Protein AF-A0A9P4Q3D6-F1 (afdb_monomer)

Organism: NCBI:txid1314669

Secondary structure (DSSP, 8-state):
----S--EEE--PPPHHHHHHHHHTPPP-TT---SPPPSS---PPPEEEETTTTEEEETTEEPPTT---EEEEE----SS--HHHHHHHHHHHS-SPPPEEEEES-TTTTTTSSPPHHHHTTPPPPHHHHHHHHHH-TT--GGGGPPPPPPTTS-TTS-TTTEEEETTTTEEEE--GGGTTT-GGG-EEEEEPPTT--TT----SEEEETTS-EEE-S-GG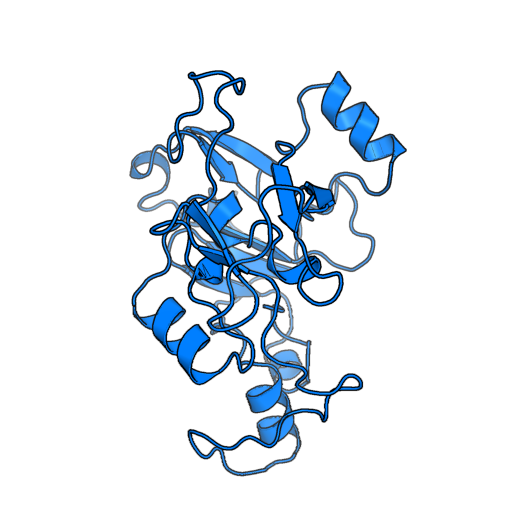GGGSTTSS---

Sequence (232 aa):
MPWPFTYGPTDKAYPEQKQNKRFRGEPWVPGDESGPRRNAPRETPFIEWDSQQRGWYQGERRLLRSFKPNCYFTRPVDGKRRGAKGRLLDAVTGEGPDVFITISSDKRTKMRDRPQRWQWTGRELDADDVEDKMQFDPDFRLQDLENVRNASWCRRDRAPGATWYNFRTRQYEAADQARWVGRPDRYWMDAQWRQKAKRSDQSPLNVQLGDGVWWSRVPISSGLWPGGRPKF

Foldseek 3Di:
DPDPPQKDWDDDFAQLQVLVCLLVVHDDDFPDPPRPDDPDDPPADFFDADPVVRATDGVVRTDDPPQDWDKDWDFDPLQADDDDVSVVVCVVVVVAGDIAIQTGRDPVCSVLSGDDLCLQFLHQQDPVSVVSCVRRPPNDDPRSNDHGDDDPPPDPCCHRQQWHQFSQSRDTDGNPVVVQVVPQVVGFSDFAADVNRYSPPNDGQWTQTPVRIIMGSQPPVLSSHRPSGDDD

Mean predicted aligned error: 11.29 Å

Radius of gyration: 19.19 Å; Cα contacts (8 Å, |Δi|>4): 297; chains: 1; bounding box: 54×33×52 Å

Structure (mmCIF, N/CA/C/O backbone):
data_AF-A0A9P4Q3D6-F1
#
_entry.id   AF-A0A9P4Q3D6-F1
#
loop_
_atom_site.group_PDB
_atom_site.id
_atom_site.type_symbol
_atom_site.label_atom_id
_atom_site.label_alt_id
_atom_site.label_comp_id
_atom_site.label_asym_id
_atom_site.label_entity_id
_atom_site.label_seq_id
_atom_site.pdbx_PDB_ins_code
_atom_site.Cartn_x
_atom_site.Cartn_y
_atom_site.Cartn_z
_atom_site.occupancy
_atom_site.B_iso_or_equiv
_atom_site.auth_seq_id
_atom_site.auth_comp_id
_atom_site.auth_asym_id
_atom_site.auth_atom_id
_atom_site.pdbx_PDB_model_num
ATOM 1 N N . MET A 1 1 ? 27.689 -0.860 -4.878 1.00 40.38 1 MET A N 1
ATOM 2 C CA . MET A 1 1 ? 27.731 -1.849 -5.974 1.00 40.38 1 MET A CA 1
ATOM 3 C C . MET A 1 1 ? 26.940 -1.280 -7.137 1.00 40.38 1 MET A C 1
ATOM 5 O O . MET A 1 1 ? 25.787 -0.934 -6.904 1.00 40.38 1 MET A O 1
ATOM 9 N N . PRO A 1 2 ? 27.543 -1.127 -8.324 1.00 40.97 2 PRO A N 1
ATOM 10 C CA . PRO A 1 2 ? 26.809 -0.778 -9.535 1.00 40.97 2 PRO A CA 1
ATOM 11 C C . PRO A 1 2 ? 25.883 -1.946 -9.923 1.00 40.97 2 PRO A C 1
ATOM 13 O O . PRO A 1 2 ? 26.215 -3.109 -9.689 1.00 40.97 2 PRO A O 1
ATOM 16 N N . TRP A 1 3 ? 24.693 -1.633 -10.433 1.00 49.34 3 TRP A N 1
ATOM 17 C CA . TRP A 1 3 ? 23.664 -2.611 -10.798 1.00 49.34 3 TRP A CA 1
ATOM 18 C C . TRP A 1 3 ? 24.165 -3.568 -11.893 1.00 49.34 3 TRP A C 1
ATOM 20 O O . TRP A 1 3 ? 24.707 -3.099 -12.893 1.00 49.34 3 TRP A O 1
ATOM 30 N N . PRO A 1 4 ? 23.969 -4.894 -11.779 1.00 41.88 4 PRO A N 1
ATOM 31 C CA . PRO A 1 4 ? 24.359 -5.811 -12.838 1.00 41.88 4 PRO A CA 1
ATOM 32 C C . PRO A 1 4 ? 23.245 -5.848 -13.889 1.00 41.88 4 PRO A C 1
ATOM 34 O O . PRO A 1 4 ? 22.283 -6.575 -13.694 1.00 41.88 4 PRO A O 1
ATOM 37 N N . PHE A 1 5 ? 23.326 -5.046 -14.955 1.00 46.88 5 PHE A N 1
ATOM 38 C CA . PHE A 1 5 ? 22.724 -5.266 -16.293 1.00 46.88 5 PHE A CA 1
ATOM 39 C C . PHE A 1 5 ? 21.296 -5.868 -16.445 1.00 46.88 5 PHE A C 1
ATOM 41 O O . PHE A 1 5 ? 20.955 -6.335 -17.525 1.00 46.88 5 PHE A O 1
ATOM 48 N N . THR A 1 6 ? 20.428 -5.877 -15.429 1.00 64.75 6 THR A N 1
ATOM 49 C CA . THR A 1 6 ? 19.164 -6.648 -15.470 1.00 64.75 6 THR A CA 1
ATOM 50 C C . THR A 1 6 ? 17.904 -5.832 -15.260 1.00 64.75 6 THR A C 1
ATOM 52 O O . THR A 1 6 ? 16.832 -6.369 -15.507 1.00 64.75 6 THR A O 1
ATOM 55 N N . TYR A 1 7 ? 17.996 -4.568 -14.848 1.00 72.00 7 TYR A N 1
ATOM 56 C CA . TYR A 1 7 ? 16.827 -3.700 -14.720 1.00 72.00 7 TYR A CA 1
ATOM 57 C C . TYR A 1 7 ? 16.873 -2.603 -15.777 1.00 72.00 7 TYR A C 1
ATOM 59 O O . TYR A 1 7 ? 17.876 -1.901 -15.890 1.00 72.00 7 TYR A O 1
ATOM 67 N N . GLY A 1 8 ? 15.782 -2.454 -16.524 1.00 75.06 8 GLY A N 1
ATOM 68 C CA . GLY A 1 8 ? 15.547 -1.314 -17.404 1.00 75.06 8 GLY A CA 1
ATOM 69 C C . GLY A 1 8 ? 14.466 -0.399 -16.824 1.00 75.06 8 GLY A C 1
ATOM 70 O O . GLY A 1 8 ? 13.555 -0.908 -16.156 1.00 75.06 8 GLY A O 1
ATOM 71 N N . PRO A 1 9 ? 14.540 0.922 -17.065 1.00 76.06 9 PRO A N 1
ATOM 72 C CA . PRO A 1 9 ? 13.438 1.817 -16.743 1.00 76.06 9 PRO A CA 1
ATOM 73 C C . PRO A 1 9 ? 12.185 1.372 -17.503 1.00 76.06 9 PRO A C 1
ATOM 75 O O . PRO A 1 9 ? 12.251 0.896 -18.640 1.00 76.06 9 PRO A O 1
ATOM 78 N N . THR A 1 10 ? 11.032 1.483 -16.859 1.00 72.44 10 THR A N 1
ATOM 79 C CA . THR A 1 10 ? 9.751 1.109 -17.445 1.00 72.44 10 THR A CA 1
ATOM 80 C C . THR A 1 10 ? 8.666 2.053 -16.960 1.00 72.44 10 THR A C 1
ATOM 82 O O . THR A 1 10 ? 8.727 2.557 -15.839 1.00 72.44 10 THR A O 1
ATOM 85 N N . ASP A 1 11 ? 7.657 2.277 -17.794 1.00 65.69 11 ASP A N 1
ATOM 86 C CA . ASP A 1 11 ? 6.494 3.042 -17.364 1.00 65.69 11 ASP A CA 1
ATOM 87 C C . ASP A 1 11 ? 5.755 2.299 -16.253 1.00 65.69 11 ASP A C 1
ATOM 89 O O . ASP A 1 11 ? 5.737 1.056 -16.215 1.00 65.69 11 ASP A O 1
ATOM 93 N N . LYS A 1 12 ? 5.061 3.071 -15.407 1.00 63.12 12 LYS A N 1
ATOM 94 C CA . LYS A 1 12 ? 4.034 2.537 -14.507 1.00 63.12 12 LYS A CA 1
ATOM 95 C C . LYS A 1 12 ? 3.160 1.550 -15.294 1.00 63.12 12 LYS A C 1
ATOM 97 O O . LYS A 1 12 ? 2.872 1.735 -16.482 1.00 63.12 12 LYS A O 1
ATOM 102 N N . ALA A 1 13 ? 2.788 0.445 -14.654 1.00 59.12 13 ALA A N 1
ATOM 103 C CA . ALA A 1 13 ? 1.880 -0.497 -15.286 1.00 59.12 13 ALA A CA 1
ATOM 104 C C . ALA A 1 13 ? 0.595 0.239 -15.679 1.00 59.12 13 ALA A C 1
ATOM 106 O O . ALA A 1 13 ? 0.137 1.110 -14.953 1.00 59.12 13 ALA A O 1
ATOM 107 N N . TYR A 1 14 ? -0.007 -0.100 -16.815 1.00 58.91 14 TYR A N 1
ATOM 108 C CA . TYR A 1 14 ? -1.354 0.395 -17.074 1.00 58.91 14 TYR A CA 1
ATOM 109 C C . TYR A 1 14 ? -2.344 -0.299 -16.130 1.00 58.91 14 TYR A C 1
ATOM 111 O O . TYR A 1 14 ? -2.096 -1.454 -15.766 1.00 58.91 14 TYR A O 1
ATOM 119 N N . PRO A 1 15 ? -3.472 0.331 -15.764 1.00 59.72 15 PRO A N 1
ATOM 120 C CA . PRO A 1 15 ? -4.567 -0.369 -15.101 1.00 59.72 15 PRO A CA 1
ATOM 121 C C . PRO A 1 15 ? -4.927 -1.653 -15.862 1.00 59.72 15 PRO A C 1
ATOM 123 O O . PRO A 1 15 ? -4.858 -1.684 -17.095 1.00 59.72 15 PRO A O 1
ATOM 126 N N . GLU A 1 16 ? -5.298 -2.723 -15.152 1.00 61.66 16 GLU A N 1
ATOM 127 C CA . GLU A 1 16 ? -5.546 -4.052 -15.745 1.00 61.66 16 GLU A CA 1
ATOM 128 C C . GLU A 1 16 ? -6.519 -3.988 -16.933 1.00 61.66 16 GLU A C 1
ATOM 130 O O . GLU A 1 16 ? -6.323 -4.642 -17.953 1.00 61.66 16 GLU A O 1
ATOM 135 N N . GLN A 1 17 ? -7.527 -3.125 -16.845 1.00 62.12 17 GLN A N 1
ATOM 136 C CA . GLN A 1 17 ? -8.478 -2.859 -17.917 1.00 62.12 17 GLN A CA 1
ATOM 137 C C . GLN A 1 17 ? -7.815 -2.318 -19.193 1.00 62.12 17 GLN A C 1
ATOM 139 O O . GLN A 1 17 ? -8.078 -2.815 -20.287 1.00 62.12 17 GLN A O 1
ATOM 144 N N . LYS A 1 18 ? -6.899 -1.354 -19.065 1.00 63.22 18 LYS A N 1
ATOM 145 C CA . LYS A 1 18 ? -6.134 -0.804 -20.193 1.00 63.22 18 LYS A CA 1
ATOM 146 C C . LYS A 1 18 ? -5.145 -1.832 -20.758 1.00 63.22 18 LYS A C 1
ATOM 148 O O . LYS A 1 18 ? -4.950 -1.867 -21.971 1.00 63.22 18 LYS A O 1
ATOM 153 N N . GLN A 1 19 ? -4.584 -2.713 -19.922 1.00 64.75 19 GLN A N 1
ATOM 154 C CA . GLN A 1 19 ? -3.780 -3.856 -20.388 1.00 64.75 19 GLN A CA 1
ATOM 155 C C . GLN A 1 19 ? -4.631 -4.854 -21.188 1.00 64.75 19 GLN A C 1
ATOM 157 O O . GLN A 1 19 ? -4.243 -5.241 -22.285 1.00 64.75 19 GLN A O 1
ATOM 162 N N . ASN A 1 20 ? -5.812 -5.219 -20.678 1.00 64.75 20 ASN A N 1
ATOM 163 C CA . ASN A 1 20 ? -6.745 -6.141 -21.329 1.00 64.75 20 ASN A CA 1
ATOM 164 C C . ASN A 1 20 ? -7.212 -5.631 -22.699 1.00 64.75 20 ASN A C 1
ATOM 166 O O . ASN A 1 20 ? -7.205 -6.398 -23.656 1.00 64.75 20 ASN A O 1
ATOM 170 N N . LYS A 1 21 ? -7.578 -4.350 -22.819 1.00 66.94 21 LYS A N 1
ATOM 171 C CA . LYS A 1 21 ? -7.995 -3.756 -24.103 1.00 66.94 21 LYS A CA 1
ATOM 172 C C . LYS A 1 21 ? -6.868 -3.707 -25.116 1.00 66.94 21 LYS A C 1
ATOM 174 O O . LYS A 1 21 ? -7.037 -4.141 -26.251 1.00 66.94 21 LYS A O 1
ATOM 179 N N . ARG A 1 22 ? -5.689 -3.254 -24.676 1.00 67.06 22 ARG A N 1
ATOM 180 C CA . ARG A 1 22 ? -4.490 -3.237 -25.517 1.00 67.06 22 ARG A CA 1
ATOM 181 C C . ARG A 1 22 ? -4.139 -4.642 -26.005 1.00 67.06 22 ARG A C 1
ATOM 183 O O . ARG A 1 22 ? -3.770 -4.796 -27.162 1.00 67.06 22 ARG A O 1
ATOM 190 N N . PHE A 1 23 ? -4.292 -5.652 -25.148 1.00 64.50 23 PHE A N 1
ATOM 191 C CA . PHE A 1 23 ? -4.103 -7.053 -25.518 1.00 64.50 23 PHE A CA 1
ATOM 192 C C . PHE A 1 23 ? -5.136 -7.540 -26.550 1.00 64.50 23 PHE A C 1
ATOM 194 O O . PHE A 1 23 ? -4.783 -8.289 -27.455 1.00 64.50 23 PHE A O 1
ATOM 201 N N . ARG A 1 24 ? -6.393 -7.089 -26.456 1.00 67.19 24 ARG A N 1
ATOM 202 C CA . ARG A 1 24 ? -7.470 -7.410 -27.413 1.00 67.19 24 ARG A CA 1
ATOM 203 C C . ARG A 1 24 ? -7.429 -6.593 -28.710 1.00 67.19 24 ARG A C 1
ATOM 205 O O . ARG A 1 24 ? -8.231 -6.852 -29.598 1.00 67.19 24 ARG A O 1
ATOM 212 N N . GLY A 1 25 ? -6.522 -5.621 -28.830 1.00 70.56 25 GLY A N 1
ATOM 213 C CA . GLY A 1 25 ? -6.470 -4.706 -29.976 1.00 70.56 25 GLY A CA 1
ATOM 214 C C . GLY A 1 25 ? -7.628 -3.702 -30.019 1.00 70.56 25 GLY A C 1
ATOM 215 O O . GLY A 1 25 ? -7.888 -3.113 -31.064 1.00 70.56 25 GLY A O 1
ATOM 216 N N . GLU A 1 26 ? -8.327 -3.505 -28.900 1.00 71.56 26 GLU A N 1
ATOM 217 C CA . GLU A 1 26 ? -9.446 -2.567 -28.801 1.00 71.56 26 GLU A CA 1
ATOM 218 C C . GLU A 1 26 ? -8.919 -1.129 -28.610 1.00 71.56 26 GLU A C 1
ATOM 220 O O . GLU A 1 26 ? -7.965 -0.919 -27.845 1.00 71.56 26 GLU A O 1
ATOM 225 N N . PRO A 1 27 ? -9.514 -0.120 -29.280 1.00 66.19 27 PRO A N 1
ATOM 226 C CA . PRO A 1 27 ? -9.138 1.274 -29.083 1.00 66.19 27 PRO A CA 1
ATOM 227 C C . PRO A 1 27 ? -9.410 1.711 -27.639 1.00 66.19 27 PRO A C 1
ATOM 229 O O . PRO A 1 27 ? -10.400 1.324 -27.019 1.00 66.19 27 PRO A O 1
ATOM 232 N N . TRP A 1 28 ? -8.518 2.535 -27.089 1.00 60.97 28 TRP A N 1
ATOM 233 C CA . TRP A 1 28 ? -8.718 3.105 -25.761 1.00 60.97 28 TRP A 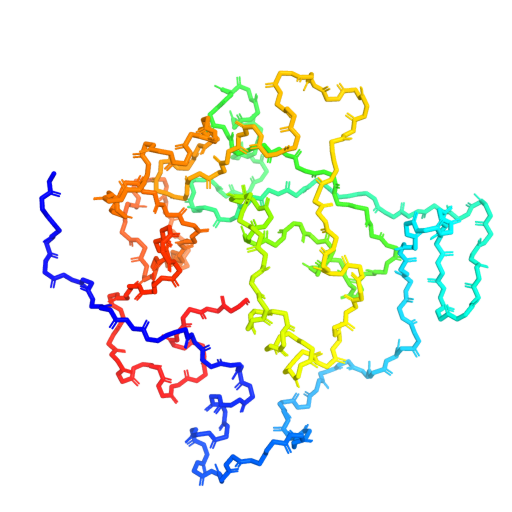CA 1
ATOM 234 C C . TRP A 1 28 ? -9.650 4.312 -25.845 1.00 60.97 28 TRP A C 1
ATOM 236 O O . TRP A 1 28 ? -9.342 5.285 -26.531 1.00 60.97 28 TRP A O 1
ATOM 246 N N . VAL A 1 29 ? -10.758 4.252 -25.109 1.00 62.41 29 VAL A N 1
ATOM 247 C CA . VAL A 1 29 ? -11.692 5.366 -24.934 1.00 62.41 29 VAL A CA 1
ATOM 248 C C . VAL A 1 29 ? -11.696 5.752 -23.446 1.00 62.41 29 VAL A C 1
ATOM 250 O O . VAL A 1 29 ? -11.951 4.884 -22.601 1.00 62.41 29 VAL A O 1
ATOM 253 N N . PRO A 1 30 ? -11.376 7.011 -23.085 1.00 52.69 30 PRO A N 1
ATOM 254 C CA . PRO A 1 30 ? -11.528 7.490 -21.713 1.00 52.69 30 PRO A CA 1
ATOM 255 C C . PRO A 1 30 ? -12.978 7.301 -21.233 1.00 52.69 30 PRO A C 1
ATOM 257 O O . PRO A 1 30 ? -13.910 7.641 -21.955 1.00 52.69 30 PRO A O 1
ATOM 260 N N . GLY A 1 31 ? -13.174 6.757 -20.028 1.00 50.72 31 GLY A N 1
ATOM 261 C CA . GLY A 1 31 ? -14.509 6.515 -19.452 1.00 50.72 31 GLY A CA 1
ATOM 262 C C . GLY A 1 31 ? -15.189 5.208 -19.878 1.00 50.72 31 GLY A C 1
ATOM 263 O O . GLY A 1 31 ? -16.314 4.939 -19.473 1.00 50.72 31 GLY A O 1
ATOM 264 N N . ASP A 1 32 ? -14.527 4.371 -20.675 1.00 55.66 32 ASP A N 1
ATOM 265 C CA . ASP A 1 32 ? -15.101 3.105 -21.122 1.00 55.66 32 ASP A CA 1
ATOM 266 C C . ASP A 1 32 ? -15.039 2.032 -20.019 1.00 55.66 32 ASP A C 1
ATOM 268 O O . ASP A 1 32 ? -13.965 1.538 -19.667 1.00 55.66 32 ASP A O 1
ATOM 272 N N . GLU A 1 33 ? -16.214 1.649 -19.514 1.00 51.81 33 GLU A N 1
ATOM 273 C CA . GLU A 1 33 ? -16.461 0.695 -18.423 1.00 51.81 33 GLU A CA 1
ATOM 274 C C . GLU A 1 33 ? -16.155 -0.777 -18.766 1.00 51.81 33 GLU A C 1
ATOM 276 O O . GLU A 1 33 ? -16.335 -1.659 -17.923 1.00 51.81 33 GLU A O 1
ATOM 281 N N . SER A 1 34 ? -15.691 -1.087 -19.984 1.00 48.25 34 SER A N 1
ATOM 282 C CA . SER A 1 34 ? -15.357 -2.459 -20.405 1.00 48.25 34 SER A CA 1
ATOM 283 C C . SER A 1 34 ? -14.072 -2.988 -19.741 1.00 48.25 34 SER A C 1
ATOM 285 O O . SER A 1 34 ? -12.998 -3.100 -20.332 1.00 48.25 34 SER A O 1
ATOM 287 N N . GLY A 1 35 ? -14.165 -3.273 -18.445 1.00 46.78 35 GLY A N 1
ATOM 288 C CA . GLY A 1 35 ? -13.203 -4.039 -17.660 1.00 46.78 35 GLY A CA 1
ATOM 289 C C . GLY A 1 35 ? -13.638 -5.499 -17.546 1.00 46.78 35 GLY A C 1
ATOM 290 O O . GLY A 1 35 ? -14.759 -5.844 -17.932 1.00 46.78 35 GLY A O 1
ATOM 291 N N . PRO A 1 36 ? -12.772 -6.400 -17.044 1.00 43.88 36 PRO A N 1
ATOM 292 C CA . PRO A 1 36 ? -13.200 -7.754 -16.715 1.00 43.88 36 PRO A CA 1
ATOM 293 C C . PRO A 1 36 ? -14.444 -7.679 -15.820 1.00 43.88 36 PRO A C 1
ATOM 295 O O . PRO A 1 36 ? -14.407 -7.077 -14.746 1.00 43.88 36 PRO A O 1
ATOM 298 N N . ARG A 1 37 ? -15.563 -8.255 -16.295 1.00 42.59 37 ARG A N 1
ATOM 299 C CA . ARG A 1 37 ? -16.804 -8.358 -15.519 1.00 42.59 37 ARG A CA 1
ATOM 300 C C . ARG A 1 37 ? -16.451 -8.958 -14.162 1.00 42.59 37 ARG A C 1
ATOM 302 O O . ARG A 1 37 ? -15.883 -10.046 -14.088 1.00 42.59 37 ARG A O 1
ATOM 309 N N . ARG A 1 38 ? -16.747 -8.218 -13.094 1.00 49.75 38 ARG A N 1
ATOM 310 C CA . ARG A 1 38 ? -16.538 -8.672 -11.719 1.00 49.75 38 ARG A CA 1
ATOM 311 C C . ARG A 1 38 ? -17.302 -9.982 -11.510 1.00 49.75 38 ARG A C 1
ATOM 313 O O . ARG A 1 38 ? -18.434 -10.111 -11.963 1.00 49.75 38 ARG A O 1
ATOM 320 N N . ASN A 1 39 ? -16.734 -10.901 -10.731 1.00 39.56 39 ASN A N 1
ATOM 321 C CA . ASN A 1 39 ? -17.501 -12.027 -10.181 1.00 39.56 39 ASN A CA 1
ATOM 322 C C . ASN A 1 39 ? -18.454 -11.591 -9.048 1.00 39.56 39 ASN A C 1
ATOM 324 O O . ASN A 1 39 ? -19.293 -12.381 -8.632 1.00 39.56 39 ASN A O 1
ATOM 328 N N . ALA A 1 40 ? -18.326 -10.361 -8.535 1.00 41.09 40 ALA A N 1
ATOM 329 C CA . ALA A 1 40 ? -19.196 -9.805 -7.501 1.00 41.09 40 ALA A CA 1
ATOM 330 C C . ALA A 1 40 ? -19.864 -8.506 -8.000 1.00 41.09 40 ALA A C 1
ATOM 332 O O . ALA A 1 40 ? -19.154 -7.647 -8.533 1.00 41.09 40 ALA A O 1
ATOM 333 N N . PRO A 1 41 ? -21.191 -8.346 -7.849 1.00 45.19 41 PRO A N 1
ATOM 334 C CA . PRO A 1 41 ? -21.904 -7.144 -8.277 1.00 45.19 41 PRO A CA 1
ATOM 335 C C . PRO A 1 41 ? -21.414 -5.873 -7.559 1.00 45.19 41 PRO A C 1
ATOM 337 O O . PRO A 1 41 ? -20.865 -5.925 -6.457 1.00 45.19 41 PRO A O 1
ATOM 340 N N . ARG A 1 42 ? -21.631 -4.717 -8.206 1.00 55.44 42 ARG A N 1
ATOM 341 C CA . ARG A 1 42 ? -21.400 -3.355 -7.686 1.00 55.44 42 ARG A CA 1
ATOM 342 C C . ARG A 1 42 ? -22.429 -3.043 -6.592 1.00 55.44 42 ARG A C 1
ATOM 344 O O . ARG A 1 42 ? -23.339 -2.250 -6.779 1.00 55.44 42 ARG A O 1
ATOM 351 N N . GLU A 1 43 ? -22.329 -3.718 -5.458 1.00 57.19 43 GLU A N 1
ATOM 352 C CA . GLU A 1 43 ? -23.191 -3.495 -4.294 1.00 57.19 43 GLU A CA 1
ATOM 353 C C . GLU A 1 43 ? -22.644 -2.334 -3.447 1.00 57.19 43 GLU A C 1
ATOM 355 O O . GLU A 1 43 ? -22.271 -2.486 -2.278 1.00 57.19 43 GLU A O 1
ATOM 360 N N . THR A 1 44 ? -22.554 -1.166 -4.077 1.00 65.06 44 THR A N 1
ATOM 361 C CA . THR A 1 44 ? -22.426 0.110 -3.379 1.00 65.06 44 THR A CA 1
ATOM 362 C C . THR A 1 44 ? -23.756 0.448 -2.691 1.00 65.06 44 THR A C 1
ATOM 364 O O . THR A 1 44 ? -24.813 0.112 -3.228 1.00 65.06 44 THR A O 1
ATOM 367 N N . PRO A 1 45 ? -23.736 1.144 -1.547 1.00 78.69 45 PRO A N 1
ATOM 368 C CA . PRO A 1 45 ? -22.547 1.694 -0.901 1.00 78.69 45 PRO A CA 1
ATOM 369 C C . PRO A 1 45 ? -21.839 0.699 0.039 1.00 78.69 45 PRO A C 1
ATOM 371 O O . PRO A 1 45 ? -22.474 -0.131 0.700 1.00 78.69 45 PRO A O 1
ATOM 374 N N . PHE A 1 46 ? -20.507 0.802 0.105 1.00 84.00 46 PHE A N 1
ATOM 375 C CA . PHE A 1 46 ? -19.692 0.085 1.088 1.00 84.00 46 PHE A CA 1
ATOM 376 C C . PHE A 1 46 ? -19.868 0.689 2.484 1.00 84.00 46 PHE A C 1
ATOM 378 O O . PHE A 1 46 ? -20.378 1.800 2.636 1.00 84.00 46 PHE A O 1
ATOM 385 N N . ILE A 1 47 ? -19.444 -0.055 3.508 1.00 87.38 47 ILE A N 1
ATOM 386 C CA . ILE A 1 47 ? -19.336 0.497 4.857 1.00 87.38 47 ILE A CA 1
ATOM 387 C C . ILE A 1 47 ? -17.966 1.158 5.012 1.00 87.38 47 ILE A C 1
ATOM 389 O O . ILE A 1 47 ? -16.941 0.473 5.006 1.00 87.38 47 ILE A O 1
ATOM 393 N N . GLU A 1 48 ? -17.958 2.471 5.199 1.00 88.19 48 GLU A N 1
ATOM 394 C CA . GLU A 1 48 ? -16.763 3.316 5.176 1.00 88.19 48 GLU A CA 1
ATOM 395 C C . GLU A 1 48 ? -16.645 4.139 6.455 1.00 88.19 48 GLU A C 1
ATOM 397 O O . GLU A 1 48 ? -17.639 4.426 7.129 1.00 88.19 48 GLU A O 1
ATOM 402 N N . TRP A 1 49 ? -15.413 4.485 6.819 1.00 86.69 49 TRP A N 1
ATOM 403 C CA . TRP A 1 49 ? -15.163 5.407 7.920 1.00 86.69 49 TRP A CA 1
ATOM 404 C C . TRP A 1 49 ? -15.043 6.826 7.373 1.00 86.69 49 TRP A C 1
ATOM 406 O O . TRP A 1 49 ? -14.146 7.106 6.584 1.00 86.69 49 TRP A O 1
ATOM 416 N N . ASP A 1 50 ? -15.908 7.721 7.843 1.00 87.31 50 ASP A N 1
ATOM 417 C CA . ASP A 1 50 ? -15.799 9.156 7.596 1.00 87.31 50 ASP A CA 1
ATOM 418 C C . ASP A 1 50 ? -14.997 9.790 8.738 1.00 87.31 50 ASP A C 1
ATOM 420 O O . ASP A 1 50 ? -15.421 9.800 9.905 1.00 87.31 50 ASP A O 1
ATOM 424 N N . SER A 1 51 ? -13.820 10.324 8.413 1.00 83.06 51 SER A N 1
ATOM 425 C CA . SER A 1 51 ? -12.961 10.961 9.402 1.00 83.06 51 SER A CA 1
ATOM 426 C C . SER A 1 51 ? -13.376 12.376 9.800 1.00 83.06 51 SER A C 1
ATOM 428 O O . SER A 1 51 ? -13.053 12.784 10.923 1.00 83.06 51 SER A O 1
ATOM 430 N N . GLN A 1 52 ? -14.111 13.094 8.948 1.00 85.62 52 GLN A N 1
ATOM 431 C CA . GLN A 1 52 ? -14.653 14.420 9.249 1.00 85.62 52 GLN A CA 1
ATOM 432 C C . GLN A 1 52 ? -15.812 14.295 10.238 1.00 85.62 52 GLN A C 1
ATOM 434 O O . GLN A 1 52 ? -15.832 14.964 11.272 1.00 85.62 52 GLN A O 1
ATOM 439 N N . GLN A 1 53 ? -16.732 13.365 9.978 1.00 86.25 53 GLN A N 1
ATOM 440 C CA . GLN A 1 53 ? -17.898 13.125 10.835 1.00 86.25 53 GLN A CA 1
ATOM 441 C C . GLN A 1 53 ? -17.626 12.137 11.984 1.00 86.25 53 GLN A C 1
ATOM 443 O O . GLN A 1 53 ? -18.471 11.946 12.871 1.00 86.25 53 GLN A O 1
ATOM 448 N N . ARG A 1 54 ? -16.435 11.520 11.995 1.00 86.38 54 ARG A N 1
ATOM 449 C CA . ARG A 1 54 ? -15.966 10.536 12.987 1.00 86.38 54 ARG A CA 1
ATOM 450 C C . ARG A 1 54 ? -16.987 9.414 13.201 1.00 86.38 54 ARG A C 1
ATOM 452 O O . ARG A 1 54 ? -17.493 9.206 14.312 1.00 86.38 54 ARG A O 1
ATOM 459 N N . GLY A 1 55 ? -17.334 8.701 12.135 1.00 88.69 55 GLY A N 1
ATOM 460 C CA . GLY A 1 55 ? -18.326 7.628 12.191 1.00 88.69 55 GLY A CA 1
ATOM 461 C C . GLY A 1 55 ? -18.219 6.633 11.046 1.00 88.69 55 GLY A C 1
ATOM 462 O O . GLY A 1 55 ? -17.577 6.897 10.038 1.00 88.69 55 GLY A O 1
ATOM 463 N N . TRP A 1 56 ? -18.877 5.486 11.215 1.00 89.75 56 TRP A N 1
ATOM 464 C CA . TRP A 1 56 ? -19.078 4.526 10.132 1.00 89.75 56 TRP A CA 1
ATOM 465 C C . TRP A 1 56 ? -20.357 4.853 9.374 1.00 89.75 56 TRP A C 1
ATOM 467 O O . TRP A 1 56 ? -21.388 5.114 10.001 1.00 89.75 56 TRP A O 1
ATOM 477 N N . TYR A 1 57 ? -20.291 4.805 8.052 1.00 91.00 57 TYR A N 1
ATOM 478 C CA . TYR A 1 57 ? -21.384 5.134 7.148 1.00 91.00 57 TYR A CA 1
ATOM 479 C C . TYR A 1 57 ? -21.561 4.032 6.117 1.00 91.00 57 TYR A C 1
ATOM 481 O O . TYR A 1 57 ? -20.599 3.383 5.722 1.00 91.00 57 TYR A O 1
ATOM 489 N N . GLN A 1 58 ? -22.801 3.823 5.693 1.00 89.31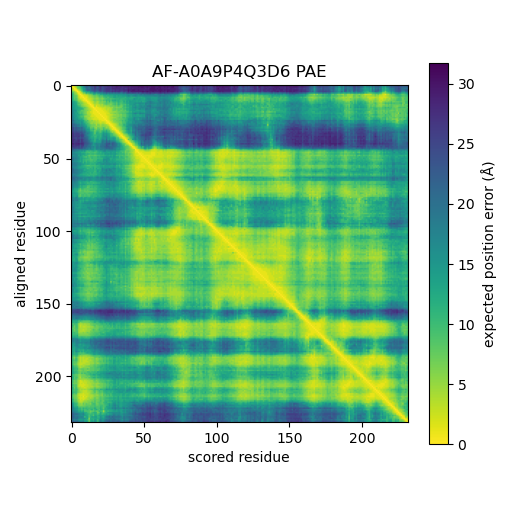 58 GLN A N 1
ATOM 490 C CA . GLN A 1 58 ? -23.142 3.035 4.520 1.00 89.31 58 GLN A CA 1
ATOM 491 C C . GLN A 1 58 ? -23.944 3.942 3.585 1.00 89.31 58 GLN A C 1
ATOM 493 O O . GLN A 1 58 ? -25.138 4.168 3.790 1.00 89.31 58 GLN A O 1
ATOM 498 N N . GLY A 1 59 ? -23.257 4.515 2.598 1.00 85.62 59 GLY A N 1
ATOM 499 C CA . GLY A 1 59 ? -23.787 5.615 1.791 1.00 85.62 59 GLY A CA 1
ATOM 500 C C . GLY A 1 59 ? -24.009 6.836 2.674 1.00 85.62 59 GLY A C 1
ATOM 501 O O . GLY A 1 59 ? -23.162 7.174 3.492 1.00 85.62 59 GLY A O 1
ATOM 502 N N . GLU A 1 60 ? -25.181 7.453 2.581 1.00 86.75 60 GLU A N 1
ATOM 503 C CA . GLU A 1 60 ? -25.535 8.614 3.410 1.00 86.75 60 GLU A CA 1
ATOM 504 C C . GLU A 1 60 ? -25.932 8.234 4.848 1.00 86.75 60 GLU A C 1
ATOM 506 O O . GLU A 1 60 ? -26.046 9.085 5.732 1.00 86.75 60 GLU A O 1
ATOM 511 N N . ARG A 1 61 ? -26.145 6.941 5.125 1.00 89.69 61 ARG A N 1
ATOM 512 C CA . ARG A 1 61 ? -26.638 6.483 6.425 1.00 89.69 61 ARG A CA 1
ATOM 513 C C . ARG A 1 61 ? -25.493 6.231 7.398 1.00 89.69 61 ARG A C 1
ATOM 515 O O . ARG A 1 61 ? -24.727 5.281 7.238 1.00 89.69 61 ARG A O 1
ATOM 522 N N . ARG A 1 62 ? -25.465 6.989 8.497 1.00 92.19 62 ARG A N 1
ATOM 523 C CA . ARG A 1 62 ? -24.598 6.693 9.645 1.00 92.19 62 ARG A CA 1
ATOM 524 C C . ARG A 1 62 ? -25.019 5.387 10.326 1.00 92.19 62 ARG A C 1
ATOM 526 O O . ARG A 1 62 ? -26.192 5.192 10.657 1.00 92.19 62 ARG A O 1
ATOM 533 N N . LEU A 1 63 ? -24.058 4.508 10.584 1.00 90.50 63 LEU A N 1
ATOM 534 C CA . LEU A 1 63 ? -24.265 3.298 11.373 1.00 90.50 63 LEU A CA 1
ATOM 535 C C . LEU A 1 63 ? -24.382 3.621 12.869 1.00 90.50 63 LEU A C 1
ATOM 537 O O . LEU A 1 63 ? -23.862 4.621 13.368 1.00 90.50 63 LEU A O 1
ATOM 541 N N . LEU A 1 64 ? -25.087 2.754 13.600 1.00 88.50 64 LEU A N 1
ATOM 542 C CA . LEU A 1 64 ? -25.315 2.910 15.038 1.00 88.50 64 LEU A CA 1
ATOM 543 C C . LEU A 1 64 ? -23.993 2.932 15.817 1.00 88.50 64 LEU A C 1
ATOM 545 O O . LEU A 1 64 ? -23.034 2.263 15.449 1.00 88.50 64 LEU A O 1
ATOM 549 N N . ARG A 1 65 ? -23.958 3.620 16.966 1.00 80.25 65 ARG A N 1
ATOM 550 C CA . ARG A 1 65 ? -22.766 3.652 17.842 1.00 80.25 65 ARG A CA 1
ATOM 551 C C . ARG A 1 65 ? -22.345 2.271 18.364 1.00 80.25 65 ARG A C 1
ATOM 553 O O . ARG A 1 65 ? -21.188 2.090 18.719 1.00 80.25 65 ARG A O 1
ATOM 560 N N . SER A 1 66 ? -23.272 1.315 18.424 1.00 85.69 66 SER A N 1
ATOM 561 C CA . SER A 1 66 ? -23.012 -0.076 18.814 1.00 85.69 66 SER A CA 1
ATOM 562 C C . SER A 1 66 ? -22.348 -0.907 17.713 1.00 85.69 66 SER A C 1
ATOM 564 O O . SER A 1 66 ? -21.943 -2.041 17.972 1.00 85.69 66 SER A O 1
ATOM 566 N N . PHE A 1 67 ? -22.239 -0.366 16.497 1.00 88.94 67 PHE A N 1
ATOM 567 C CA . PHE A 1 67 ? -21.574 -1.023 15.386 1.00 88.94 67 PHE A CA 1
ATOM 568 C C . PHE A 1 67 ? -20.096 -1.267 15.712 1.00 88.94 67 PHE A C 1
ATOM 570 O O . PHE A 1 67 ? -19.371 -0.358 16.120 1.00 88.94 67 PHE A O 1
ATOM 577 N N . LYS A 1 68 ? -19.649 -2.511 15.522 1.00 86.81 68 LYS A N 1
ATOM 578 C CA . LYS A 1 68 ? -18.270 -2.928 15.778 1.00 86.81 68 LYS A CA 1
ATOM 579 C C . LYS A 1 68 ? -17.603 -3.303 14.454 1.00 86.81 68 LYS A C 1
ATOM 581 O O . LYS A 1 68 ? -17.995 -4.313 13.867 1.00 86.81 68 LYS A O 1
ATOM 586 N N . PRO A 1 69 ? -16.608 -2.532 13.984 1.00 87.62 69 PRO A N 1
ATOM 587 C CA . PRO A 1 69 ? -15.844 -2.912 12.807 1.00 87.62 69 PRO A CA 1
ATOM 588 C C . PRO A 1 69 ? -14.939 -4.111 13.112 1.00 87.62 69 PRO A C 1
ATOM 590 O O . PRO A 1 69 ? -14.637 -4.411 14.271 1.00 87.62 69 PRO A O 1
ATOM 593 N N . ASN A 1 70 ? -14.455 -4.783 12.069 1.00 87.31 70 ASN A N 1
ATOM 594 C CA . ASN A 1 70 ? -13.448 -5.824 12.224 1.00 87.31 70 ASN A CA 1
ATOM 595 C C . ASN A 1 70 ? -12.051 -5.204 12.238 1.00 87.31 70 ASN A C 1
ATOM 597 O O . ASN A 1 70 ? -11.728 -4.352 11.413 1.00 87.31 70 ASN A O 1
ATOM 601 N N . CYS A 1 71 ? -11.193 -5.695 13.127 1.00 86.06 71 CYS A N 1
ATOM 602 C CA . CYS A 1 71 ? -9.789 -5.308 13.178 1.00 86.06 71 CYS A CA 1
ATOM 603 C C . CYS A 1 71 ? -8.915 -6.440 12.631 1.00 86.06 71 CYS A C 1
ATOM 605 O O . CYS A 1 71 ? -9.091 -7.610 12.976 1.00 86.06 71 CYS A O 1
ATOM 607 N N . TYR A 1 72 ? -7.945 -6.090 11.795 1.00 83.00 72 TYR A N 1
ATOM 608 C CA . TYR A 1 72 ? -7.000 -7.019 11.194 1.00 83.00 72 TYR A CA 1
ATOM 609 C C . TYR A 1 72 ? -5.573 -6.531 11.398 1.00 83.00 72 TYR A C 1
ATOM 611 O O . TYR A 1 72 ? -5.271 -5.366 11.172 1.00 83.00 72 TYR A O 1
ATOM 619 N N . PHE A 1 73 ? -4.677 -7.447 11.755 1.00 80.31 73 PHE A N 1
ATOM 620 C CA . PHE A 1 73 ? -3.246 -7.170 11.751 1.00 80.31 73 PHE A CA 1
ATOM 621 C C . PHE A 1 73 ? -2.690 -7.327 10.335 1.00 80.31 73 PHE A C 1
ATOM 623 O O . PHE A 1 73 ? -2.710 -8.423 9.758 1.00 80.31 73 PHE A O 1
ATOM 630 N N . THR A 1 74 ? -2.186 -6.229 9.785 1.00 79.50 74 THR A N 1
ATOM 631 C CA . THR A 1 74 ? -1.667 -6.129 8.422 1.00 79.50 74 THR A CA 1
ATOM 632 C C . THR A 1 74 ? -0.185 -5.780 8.446 1.00 79.50 74 THR A C 1
ATOM 634 O O . THR A 1 74 ? 0.295 -5.096 9.340 1.00 79.50 74 THR A O 1
ATOM 637 N N . ARG A 1 75 ? 0.559 -6.280 7.461 1.00 76.94 75 ARG A N 1
ATOM 638 C CA . ARG A 1 75 ? 1.990 -6.025 7.275 1.00 76.94 75 ARG A CA 1
ATOM 639 C C . ARG A 1 75 ? 2.312 -5.999 5.772 1.00 76.94 75 ARG A C 1
ATOM 641 O O . ARG A 1 75 ? 1.548 -6.614 5.014 1.00 76.94 75 ARG A O 1
ATOM 648 N N . PRO A 1 76 ? 3.429 -5.398 5.334 1.00 74.44 76 PRO A N 1
ATOM 649 C CA . PRO A 1 76 ? 3.797 -5.364 3.934 1.00 74.44 76 PRO A CA 1
ATOM 650 C C . PRO A 1 76 ? 4.213 -6.762 3.463 1.00 74.44 76 PRO A C 1
ATOM 652 O O . PRO A 1 76 ? 4.708 -7.604 4.223 1.00 74.44 76 PRO A O 1
ATOM 655 N N . VAL A 1 77 ? 3.973 -7.034 2.182 1.00 73.12 77 VAL A N 1
ATOM 656 C CA . VAL A 1 77 ? 4.370 -8.289 1.539 1.00 73.12 77 VAL A CA 1
ATOM 657 C C . VAL A 1 77 ? 5.745 -8.085 0.907 1.00 73.12 77 VAL A C 1
ATOM 659 O O . VAL A 1 77 ? 5.860 -7.788 -0.275 1.00 73.12 77 VAL A O 1
ATOM 662 N N . ASP A 1 78 ? 6.790 -8.252 1.711 1.00 69.88 78 ASP A N 1
ATOM 663 C CA . ASP A 1 78 ? 8.191 -7.991 1.340 1.00 69.88 78 ASP A CA 1
ATOM 664 C C . ASP A 1 78 ? 8.968 -9.249 0.888 1.00 69.88 78 ASP A C 1
ATOM 666 O O . ASP A 1 78 ? 10.124 -9.179 0.476 1.00 69.88 78 ASP A O 1
ATOM 670 N N . GLY A 1 79 ? 8.355 -10.435 0.990 1.00 64.00 79 GLY A N 1
ATOM 671 C CA . GLY A 1 79 ? 8.989 -11.717 0.659 1.00 64.00 79 GLY A CA 1
ATOM 672 C C . GLY A 1 79 ? 9.987 -12.244 1.702 1.00 64.00 79 GLY A C 1
ATOM 673 O O . GLY A 1 79 ? 10.551 -13.318 1.497 1.00 64.00 79 GLY A O 1
ATOM 674 N N . LYS A 1 80 ? 10.185 -11.561 2.841 1.00 66.25 80 LYS A N 1
ATOM 675 C CA . LYS A 1 80 ? 11.180 -11.939 3.863 1.00 66.25 80 LYS A CA 1
ATOM 676 C C . LYS A 1 80 ? 10.802 -13.233 4.578 1.00 66.25 80 LYS A C 1
ATOM 678 O O . LYS A 1 80 ? 11.542 -14.215 4.564 1.00 66.25 80 LYS A O 1
ATOM 683 N N . ARG A 1 81 ? 9.621 -13.269 5.186 1.00 65.81 81 ARG A N 1
ATOM 684 C CA . ARG A 1 81 ? 9.079 -14.454 5.869 1.00 65.81 81 ARG A CA 1
ATOM 685 C C . ARG A 1 81 ? 7.603 -14.567 5.515 1.00 65.81 81 ARG A C 1
ATOM 687 O O . ARG A 1 81 ? 6.931 -13.550 5.426 1.00 65.81 81 ARG A O 1
ATOM 694 N N . ARG A 1 82 ? 7.064 -15.768 5.290 1.00 65.25 82 ARG A N 1
ATOM 695 C CA . ARG A 1 82 ? 5.623 -15.988 5.033 1.00 65.25 82 ARG A CA 1
ATOM 696 C C . ARG A 1 82 ? 4.990 -16.763 6.195 1.00 65.25 82 ARG A C 1
ATOM 698 O O . ARG A 1 82 ? 5.682 -17.465 6.924 1.00 65.25 82 ARG A O 1
ATOM 705 N N . GLY A 1 83 ? 3.671 -16.647 6.344 1.00 68.62 83 GLY A N 1
ATOM 706 C CA . GLY A 1 83 ? 2.895 -17.413 7.329 1.00 68.62 83 GLY A CA 1
ATOM 707 C C . GLY A 1 83 ? 3.001 -16.916 8.777 1.00 68.62 83 GLY A C 1
ATOM 708 O O . GLY A 1 83 ? 3.723 -15.969 9.082 1.00 68.62 83 GLY A O 1
ATOM 709 N N . ALA A 1 84 ? 2.245 -17.559 9.671 1.00 68.50 84 ALA A N 1
ATOM 710 C CA . ALA A 1 84 ? 2.117 -17.166 11.078 1.00 68.50 84 ALA A CA 1
ATOM 711 C C . ALA A 1 84 ? 3.432 -17.292 11.870 1.00 68.50 84 ALA A C 1
ATOM 713 O O . ALA A 1 84 ? 3.783 -16.382 12.611 1.00 68.50 84 ALA A O 1
ATOM 714 N N . LYS A 1 85 ? 4.209 -18.364 11.652 1.00 70.25 85 LYS A N 1
ATOM 715 C CA . LYS A 1 85 ? 5.510 -18.565 12.322 1.00 70.25 85 LYS A CA 1
ATOM 716 C C . LYS A 1 85 ? 6.521 -17.470 11.978 1.00 70.25 85 LYS A C 1
ATOM 718 O O . LYS A 1 85 ? 7.204 -16.962 12.858 1.00 70.25 85 LYS A O 1
ATOM 723 N N . GLY A 1 86 ? 6.571 -17.067 10.705 1.00 69.50 86 GLY A N 1
ATOM 724 C CA . GLY A 1 86 ? 7.408 -15.953 10.266 1.00 69.50 86 GLY A CA 1
ATOM 725 C C . GLY A 1 86 ? 7.039 -14.642 10.960 1.00 69.50 86 GLY A C 1
ATOM 726 O O . GLY A 1 86 ? 7.928 -13.925 11.397 1.00 69.50 86 GLY A O 1
ATOM 727 N N . ARG A 1 87 ? 5.732 -14.381 11.122 1.00 69.81 87 ARG A N 1
ATOM 728 C CA . ARG A 1 87 ? 5.203 -13.191 11.816 1.00 69.81 87 ARG A CA 1
ATOM 729 C C . ARG A 1 87 ? 5.582 -13.150 13.293 1.00 69.81 87 ARG A C 1
ATOM 731 O O . ARG A 1 87 ? 5.941 -12.090 13.784 1.00 69.81 87 ARG A O 1
ATOM 738 N N . LEU A 1 88 ? 5.510 -14.287 13.984 1.00 69.00 88 LEU A N 1
ATOM 739 C CA . LEU A 1 88 ? 5.887 -14.357 15.394 1.00 69.00 88 LEU A CA 1
ATOM 740 C C . LEU A 1 88 ? 7.388 -14.099 15.572 1.00 69.00 88 LEU A C 1
ATOM 742 O O . LEU A 1 88 ? 7.780 -13.308 16.421 1.00 69.00 88 LEU A O 1
ATOM 746 N N . LEU A 1 89 ? 8.220 -14.712 14.727 1.00 70.94 89 LEU A N 1
ATOM 747 C CA . LEU A 1 89 ? 9.668 -14.518 14.779 1.00 70.94 89 LEU A CA 1
ATOM 748 C C . LEU A 1 89 ? 10.062 -13.064 14.483 1.00 70.94 89 LEU A C 1
ATOM 750 O O . LEU A 1 89 ? 10.950 -12.523 15.131 1.00 70.94 89 LEU A O 1
ATOM 754 N N . ASP A 1 90 ? 9.386 -12.425 13.530 1.00 67.62 90 ASP A N 1
ATOM 755 C CA . ASP A 1 90 ? 9.549 -11.005 13.207 1.00 67.62 90 ASP A CA 1
ATOM 756 C C . ASP A 1 90 ? 9.243 -10.101 14.417 1.00 67.62 90 ASP A C 1
ATOM 758 O O . ASP A 1 90 ? 10.019 -9.193 14.705 1.00 67.62 90 ASP A O 1
ATOM 762 N N . ALA A 1 91 ? 8.164 -10.389 15.155 1.00 67.12 91 ALA A N 1
ATOM 763 C CA . ALA A 1 91 ? 7.789 -9.641 16.355 1.00 67.12 91 ALA A CA 1
ATOM 764 C C . ALA A 1 91 ? 8.786 -9.833 17.511 1.00 67.12 91 ALA A C 1
ATOM 766 O O . ALA A 1 91 ? 9.121 -8.873 18.195 1.00 67.12 91 ALA A O 1
ATOM 767 N N . VAL A 1 92 ? 9.290 -11.057 17.705 1.00 69.62 92 VAL A N 1
ATOM 768 C CA . VAL A 1 92 ? 10.258 -11.375 18.772 1.00 69.62 92 VAL A CA 1
ATOM 769 C C . VAL A 1 92 ? 11.642 -10.791 18.481 1.00 69.62 92 VAL A C 1
ATOM 771 O O . VAL A 1 92 ? 12.320 -10.329 19.390 1.00 69.62 92 VAL A O 1
ATOM 774 N N . THR A 1 93 ? 12.074 -10.808 17.218 1.00 68.50 93 THR A N 1
ATOM 775 C CA . THR A 1 93 ? 13.418 -10.343 16.828 1.00 68.50 93 THR A CA 1
ATOM 776 C C . THR A 1 93 ? 13.496 -8.837 16.587 1.00 68.50 93 THR A C 1
ATOM 778 O O . THR A 1 93 ? 14.591 -8.310 16.427 1.00 68.50 93 THR A O 1
ATOM 781 N N . GLY A 1 94 ? 12.357 -8.139 16.505 1.00 62.94 94 GLY A N 1
ATOM 782 C CA . GLY A 1 94 ? 12.312 -6.722 16.127 1.00 62.94 94 GLY A CA 1
ATOM 783 C C . GLY A 1 94 ? 12.779 -6.448 14.689 1.00 62.94 94 GLY A C 1
ATOM 784 O O . GLY A 1 94 ? 12.906 -5.296 14.291 1.00 62.94 94 GLY A O 1
ATOM 785 N N . GLU A 1 95 ? 13.034 -7.493 13.891 1.00 62.16 95 GLU A N 1
ATOM 786 C CA . GLU A 1 95 ? 13.506 -7.392 12.503 1.00 62.16 95 GLU A CA 1
ATOM 787 C C . GLU A 1 95 ? 12.361 -7.319 11.478 1.00 62.16 95 GLU A C 1
ATOM 789 O O . GLU A 1 95 ? 12.610 -7.292 10.263 1.00 62.16 95 GLU A O 1
ATOM 794 N N . GLY A 1 96 ? 11.119 -7.409 11.950 1.00 61.75 96 GLY A N 1
ATOM 795 C CA . GLY A 1 96 ? 9.919 -7.401 11.130 1.00 61.75 96 GLY A CA 1
ATOM 796 C C . GLY A 1 96 ? 9.498 -6.008 10.677 1.00 61.75 96 GLY A C 1
ATOM 797 O O . GLY A 1 96 ? 9.785 -5.034 11.367 1.00 61.75 96 GLY A O 1
ATOM 798 N N . PRO A 1 97 ? 8.764 -5.895 9.558 1.00 65.50 97 PRO A N 1
ATOM 799 C CA . PRO A 1 97 ? 7.989 -4.689 9.308 1.00 65.50 97 PRO A CA 1
ATOM 800 C C . PRO A 1 97 ? 6.967 -4.465 10.431 1.00 65.50 97 PRO A C 1
ATOM 802 O O . PRO A 1 97 ? 6.401 -5.434 10.950 1.00 65.50 97 PRO A O 1
ATOM 805 N N . ASP A 1 98 ? 6.701 -3.199 10.749 1.00 66.25 98 ASP A N 1
ATOM 806 C CA . ASP A 1 98 ? 5.658 -2.809 11.694 1.00 66.25 98 ASP A CA 1
ATOM 807 C C . ASP A 1 98 ? 4.310 -3.440 11.336 1.00 66.25 98 ASP A C 1
ATOM 809 O O . ASP A 1 98 ? 3.955 -3.644 10.167 1.00 66.25 98 ASP A O 1
ATOM 813 N N . VAL A 1 99 ? 3.560 -3.780 12.382 1.00 71.69 99 VAL A N 1
ATOM 814 C CA . VAL A 1 99 ? 2.220 -4.340 12.256 1.00 71.69 99 VAL A CA 1
ATOM 815 C C . VAL A 1 99 ? 1.216 -3.206 12.344 1.00 71.69 99 VAL A C 1
ATOM 817 O O . VAL A 1 99 ? 1.156 -2.482 13.333 1.00 71.69 99 VAL A O 1
ATOM 820 N N . PHE A 1 100 ? 0.381 -3.104 11.323 1.00 75.69 100 PHE A N 1
ATOM 821 C CA . PHE A 1 100 ? -0.694 -2.134 11.251 1.00 75.69 100 PHE A CA 1
ATOM 822 C C . PHE A 1 100 ? -1.994 -2.773 11.688 1.00 75.69 100 PHE A C 1
ATOM 824 O O . PHE A 1 100 ? -2.249 -3.949 11.419 1.00 75.69 100 PHE A O 1
ATOM 831 N N . ILE A 1 101 ? -2.840 -1.975 12.325 1.00 78.81 101 ILE A N 1
ATOM 832 C CA . ILE A 1 101 ? -4.218 -2.358 12.588 1.00 78.81 101 ILE A CA 1
ATOM 833 C C . ILE A 1 101 ? -5.062 -1.779 11.462 1.00 78.81 101 ILE A C 1
ATOM 835 O O . ILE A 1 101 ? -5.293 -0.577 11.386 1.00 78.81 101 ILE A O 1
ATOM 839 N N . THR A 1 102 ? -5.514 -2.654 10.576 1.00 84.38 102 THR A N 1
ATOM 840 C CA . THR A 1 102 ? -6.520 -2.336 9.570 1.00 84.38 102 THR A CA 1
ATOM 841 C C . THR A 1 102 ? -7.891 -2.496 10.195 1.00 84.38 102 THR A C 1
ATOM 843 O O . THR A 1 102 ? -8.253 -3.598 10.609 1.00 84.38 102 THR A O 1
ATOM 846 N N . ILE A 1 103 ? -8.659 -1.414 10.234 1.00 85.75 103 ILE A N 1
ATOM 847 C CA . ILE A 1 103 ? -10.048 -1.444 10.679 1.00 85.75 103 ILE A CA 1
ATOM 848 C C . ILE A 1 103 ? -10.928 -1.439 9.433 1.00 85.75 103 ILE A C 1
ATOM 850 O O . ILE A 1 103 ? -10.843 -0.531 8.614 1.00 85.75 103 ILE A O 1
ATOM 854 N N . SER A 1 104 ? -11.739 -2.479 9.276 1.00 85.62 104 SER A N 1
ATOM 855 C CA . SER A 1 104 ? -12.577 -2.685 8.102 1.00 85.62 104 SER A CA 1
ATOM 856 C C . SER A 1 104 ? -13.922 -3.264 8.511 1.00 85.62 104 SER A C 1
ATOM 858 O O . SER A 1 104 ? -14.023 -4.215 9.291 1.00 85.62 104 SER A O 1
ATOM 860 N N . SER A 1 105 ? -14.972 -2.670 7.976 1.00 83.81 105 SER A N 1
ATOM 861 C CA . SER A 1 105 ? -16.353 -3.003 8.311 1.00 83.81 105 SER A CA 1
ATOM 862 C C . SER A 1 105 ? -16.998 -3.931 7.295 1.00 83.81 105 SER A C 1
ATOM 864 O O . SER A 1 105 ? -17.989 -4.591 7.600 1.00 83.81 105 SER A O 1
ATOM 866 N N . ASP A 1 106 ? -16.396 -4.032 6.114 1.00 82.19 106 ASP A N 1
ATOM 867 C CA . ASP A 1 106 ? -16.907 -4.792 4.992 1.00 82.19 106 ASP A CA 1
ATOM 868 C C . ASP A 1 106 ? -15.844 -5.779 4.492 1.00 82.19 106 ASP A C 1
ATOM 870 O O . ASP A 1 106 ? -14.710 -5.432 4.155 1.00 82.19 106 ASP A O 1
ATOM 874 N N . LYS A 1 107 ? -16.207 -7.064 4.424 1.00 77.31 107 LYS A N 1
ATOM 875 C CA . LYS A 1 107 ? -15.293 -8.109 3.940 1.00 77.31 107 LYS A CA 1
ATOM 876 C C . LYS A 1 107 ? -14.858 -7.864 2.492 1.00 77.31 107 LYS A C 1
ATOM 878 O O . LYS A 1 107 ? -13.764 -8.299 2.129 1.00 77.31 107 LYS A O 1
ATOM 883 N N . ARG A 1 108 ? -15.685 -7.177 1.697 1.00 75.56 108 ARG A N 1
ATOM 884 C CA . ARG A 1 108 ? -15.425 -6.826 0.293 1.00 75.56 108 ARG A CA 1
ATOM 885 C C . ARG A 1 108 ? -14.302 -5.793 0.179 1.00 75.56 108 ARG A C 1
ATOM 887 O O . ARG A 1 108 ? -13.463 -5.903 -0.710 1.00 75.56 108 ARG A O 1
ATOM 894 N N . THR A 1 109 ? -14.222 -4.857 1.126 1.00 76.25 109 THR A N 1
ATOM 895 C CA . THR A 1 109 ? -13.210 -3.788 1.144 1.00 76.25 109 THR A CA 1
ATOM 896 C C . THR A 1 109 ? -11.979 -4.139 1.972 1.00 76.25 109 THR A C 1
ATOM 898 O O . THR A 1 109 ? -10.969 -3.450 1.879 1.00 76.25 109 THR A O 1
ATOM 901 N N . LYS A 1 110 ? -11.987 -5.256 2.713 1.00 77.88 110 LYS A N 1
ATOM 902 C CA . LYS A 1 110 ? -10.873 -5.695 3.574 1.00 77.88 110 LYS A CA 1
ATOM 903 C C . LYS A 1 110 ? -9.487 -5.632 2.928 1.00 77.88 110 LYS A C 1
ATOM 905 O O . LYS A 1 110 ? -8.508 -5.419 3.635 1.00 77.88 110 LYS A O 1
ATOM 910 N N . MET A 1 111 ? -9.357 -5.942 1.636 1.00 75.19 111 MET A N 1
ATOM 911 C CA . MET A 1 111 ? -8.058 -5.871 0.949 1.00 75.19 111 MET A CA 1
ATOM 912 C C . MET A 1 111 ? -7.644 -4.427 0.641 1.00 75.19 111 MET A C 1
ATOM 914 O O . MET A 1 111 ? -6.449 -4.154 0.647 1.00 75.19 111 MET A O 1
ATOM 918 N N . ARG A 1 112 ? -8.617 -3.538 0.413 1.00 76.94 112 ARG A N 1
ATOM 919 C CA . ARG A 1 112 ? -8.439 -2.114 0.101 1.00 76.94 112 ARG A CA 1
ATOM 920 C C . ARG A 1 112 ? -8.156 -1.280 1.349 1.00 76.94 112 ARG A C 1
ATOM 922 O O . ARG A 1 112 ? -7.279 -0.434 1.311 1.00 76.94 112 ARG A O 1
ATOM 929 N N . ASP A 1 113 ? -8.809 -1.608 2.467 1.00 80.75 113 ASP A N 1
ATOM 930 C CA . ASP A 1 113 ? -8.625 -0.941 3.770 1.00 80.75 113 ASP A CA 1
ATOM 931 C C . ASP A 1 113 ? -7.247 -1.222 4.407 1.00 80.75 113 ASP A C 1
ATOM 933 O O . ASP A 1 113 ? -6.884 -0.671 5.448 1.00 80.75 113 ASP A O 1
ATOM 937 N N . ARG A 1 114 ? -6.468 -2.137 3.822 1.00 81.12 114 ARG A N 1
ATOM 938 C CA . ARG A 1 114 ? -5.084 -2.379 4.239 1.00 81.12 114 ARG A CA 1
ATOM 939 C C . ARG A 1 114 ? -4.219 -1.194 3.848 1.00 81.12 114 ARG A C 1
ATOM 941 O O . ARG A 1 114 ? -4.458 -0.634 2.783 1.00 81.12 114 ARG A O 1
ATOM 948 N N . PRO A 1 115 ? -3.154 -0.899 4.616 1.00 79.62 115 PRO A N 1
ATOM 949 C CA . PRO A 1 115 ? -2.207 0.088 4.161 1.00 79.62 115 PRO A CA 1
ATOM 950 C C . PRO A 1 115 ? -1.677 -0.288 2.772 1.00 79.62 115 PRO A C 1
ATOM 952 O O . PRO A 1 115 ? -1.206 -1.410 2.541 1.00 79.62 115 PRO A O 1
ATOM 955 N N . GLN A 1 116 ? -1.821 0.645 1.847 1.00 79.19 116 GLN A N 1
ATOM 956 C CA . GLN A 1 116 ? -1.348 0.602 0.478 1.00 79.19 116 GLN A CA 1
ATOM 957 C C . GLN A 1 116 ? 0.155 0.853 0.453 1.00 79.19 116 GLN A C 1
ATOM 959 O O . GLN A 1 116 ? 0.714 1.435 1.378 1.00 79.19 116 GLN A O 1
ATOM 964 N N . ARG A 1 117 ? 0.836 0.422 -0.611 1.00 76.75 117 ARG A N 1
ATOM 965 C CA . ARG A 1 117 ? 2.309 0.485 -0.719 1.00 76.75 117 ARG A CA 1
ATOM 966 C C . ARG A 1 117 ? 2.883 1.880 -0.441 1.00 76.75 117 ARG A C 1
ATOM 968 O O . ARG A 1 117 ? 3.814 1.981 0.349 1.00 76.75 117 ARG A O 1
ATOM 975 N N . TRP A 1 118 ? 2.250 2.925 -0.973 1.00 75.50 118 TRP A N 1
ATOM 976 C CA . TRP A 1 118 ? 2.615 4.325 -0.726 1.00 75.50 118 TRP A CA 1
ATOM 977 C C . TRP A 1 118 ? 2.495 4.738 0.753 1.00 75.50 118 TRP A C 1
ATOM 979 O O . TRP A 1 118 ? 3.340 5.464 1.269 1.00 75.50 118 TRP A O 1
ATOM 989 N N . GLN A 1 119 ? 1.513 4.194 1.479 1.00 80.06 119 GLN A N 1
ATOM 990 C CA . GLN A 1 119 ? 1.331 4.452 2.910 1.00 80.06 119 GLN A CA 1
ATOM 991 C C . GLN A 1 119 ? 2.424 3.795 3.765 1.00 80.06 119 GLN A C 1
ATOM 993 O O . GLN A 1 119 ? 2.780 4.326 4.814 1.00 80.06 119 GLN A O 1
ATOM 998 N N . TRP A 1 120 ? 2.988 2.655 3.340 1.00 78.75 120 TRP A N 1
ATOM 999 C CA . TRP A 1 120 ? 4.111 2.018 4.050 1.00 78.75 120 TRP A CA 1
ATOM 1000 C C . TRP A 1 120 ? 5.388 2.852 3.961 1.00 78.75 120 TRP A C 1
ATOM 1002 O O . TRP A 1 120 ? 6.170 2.910 4.911 1.00 78.75 120 TRP A O 1
ATOM 1012 N N . THR A 1 121 ? 5.606 3.474 2.807 1.00 75.38 121 THR A N 1
ATOM 1013 C CA . THR A 1 121 ? 6.829 4.214 2.482 1.00 75.38 121 THR A CA 1
ATOM 1014 C C . THR A 1 121 ? 6.736 5.691 2.821 1.00 75.38 121 THR A C 1
ATOM 1016 O O . THR A 1 121 ? 7.697 6.418 2.593 1.00 75.38 121 THR A O 1
ATOM 1019 N N . GLY A 1 122 ? 5.595 6.128 3.367 1.00 72.12 122 GLY A N 1
ATOM 1020 C CA . GLY A 1 122 ? 5.339 7.516 3.734 1.00 72.12 122 GLY A CA 1
ATOM 1021 C C . GLY A 1 122 ? 5.382 8.485 2.552 1.00 72.12 122 GLY A C 1
ATOM 1022 O O . GLY A 1 122 ? 5.518 9.684 2.777 1.00 72.12 122 GLY A O 1
ATOM 1023 N N . ARG A 1 123 ? 5.287 7.979 1.313 1.00 73.44 123 ARG A N 1
ATOM 1024 C CA . ARG A 1 123 ? 5.155 8.806 0.111 1.00 73.44 123 ARG A CA 1
ATOM 1025 C C . ARG A 1 123 ? 3.724 9.298 0.026 1.00 73.44 123 ARG A C 1
ATOM 1027 O O . ARG A 1 123 ? 2.812 8.485 0.024 1.00 73.44 123 ARG A O 1
ATOM 1034 N N . GLU A 1 124 ? 3.536 10.597 -0.123 1.00 74.38 124 GLU A N 1
ATOM 1035 C CA . GLU A 1 124 ? 2.232 11.148 -0.474 1.00 74.38 124 GLU A CA 1
ATOM 1036 C C . GLU A 1 124 ? 1.903 10.842 -1.940 1.00 74.38 124 GLU A C 1
ATOM 1038 O O . GLU A 1 124 ? 2.795 10.752 -2.789 1.00 74.38 124 GLU A O 1
ATOM 1043 N N . LEU A 1 125 ? 0.619 10.636 -2.230 1.00 74.94 125 LEU A N 1
ATOM 1044 C CA . LEU A 1 125 ? 0.153 10.536 -3.609 1.00 74.94 125 LEU A CA 1
ATOM 1045 C C . LEU A 1 125 ? 0.285 11.913 -4.268 1.00 74.94 125 LEU A C 1
ATOM 1047 O O . LEU A 1 125 ? -0.143 12.912 -3.691 1.00 74.94 125 LEU A O 1
ATOM 1051 N N . ASP A 1 126 ? 0.878 11.961 -5.459 1.00 75.69 126 ASP A N 1
ATOM 1052 C CA . ASP A 1 126 ? 0.868 13.167 -6.287 1.00 75.69 126 ASP A CA 1
ATOM 1053 C C . ASP A 1 126 ? -0.488 13.333 -6.996 1.00 75.69 126 ASP A C 1
ATOM 1055 O O . ASP A 1 126 ? -1.349 12.451 -6.942 1.00 75.69 126 ASP A O 1
ATOM 1059 N N . ALA A 1 127 ? -0.706 14.496 -7.617 1.00 77.38 127 ALA A N 1
ATOM 1060 C CA . ALA A 1 127 ? -1.966 14.803 -8.293 1.00 77.38 127 ALA A CA 1
ATOM 1061 C C . ALA A 1 127 ? -2.295 13.772 -9.385 1.00 77.38 127 ALA A C 1
ATOM 1063 O O . ALA A 1 127 ? -3.436 13.324 -9.459 1.00 77.38 127 ALA A O 1
ATOM 1064 N N . ASP A 1 128 ? -1.287 13.336 -10.143 1.00 75.25 128 ASP A N 1
ATOM 1065 C CA . ASP A 1 128 ? -1.431 12.327 -11.193 1.00 75.25 128 ASP A CA 1
ATOM 1066 C C . ASP A 1 128 ? -1.832 10.960 -10.607 1.00 75.25 128 ASP A C 1
ATOM 1068 O O . ASP A 1 128 ? -2.737 10.307 -11.119 1.00 75.25 128 ASP A O 1
ATOM 1072 N N . ASP A 1 129 ? -1.218 10.524 -9.498 1.00 74.38 129 ASP A N 1
ATOM 1073 C CA . ASP A 1 129 ? -1.577 9.278 -8.811 1.00 74.38 129 ASP A CA 1
ATOM 1074 C C . ASP A 1 129 ? -3.017 9.325 -8.260 1.00 74.38 129 ASP A C 1
ATOM 1076 O O . ASP A 1 129 ? -3.698 8.293 -8.209 1.00 74.38 129 ASP A O 1
ATOM 1080 N N . VAL A 1 130 ? -3.484 10.498 -7.815 1.00 79.94 130 VAL A N 1
ATOM 1081 C CA . VAL A 1 130 ? -4.869 10.702 -7.360 1.00 79.94 130 VAL A CA 1
ATOM 1082 C C . VAL A 1 130 ? -5.833 10.688 -8.543 1.00 79.94 130 VAL A C 1
ATOM 1084 O O . VAL A 1 130 ? -6.839 9.980 -8.482 1.00 79.94 130 VAL A O 1
ATOM 1087 N N . GLU A 1 131 ? -5.527 11.412 -9.619 1.00 76.06 131 GLU A N 1
ATOM 1088 C CA . GLU A 1 131 ? -6.342 11.458 -10.834 1.00 76.06 131 GLU A CA 1
ATOM 1089 C C . GLU A 1 131 ? -6.473 10.067 -11.464 1.00 76.06 131 GLU A C 1
ATOM 1091 O O . GLU A 1 131 ? -7.591 9.616 -11.715 1.00 76.06 131 GLU A O 1
ATOM 1096 N N . ASP A 1 132 ? -5.367 9.330 -11.598 1.00 70.38 132 ASP A N 1
ATOM 1097 C CA . ASP A 1 132 ? -5.359 7.952 -12.094 1.00 70.38 132 ASP A CA 1
ATOM 1098 C C . ASP A 1 132 ? -6.279 7.053 -11.254 1.00 70.38 132 ASP A C 1
ATOM 1100 O O . ASP A 1 132 ? -7.044 6.244 -11.786 1.00 70.38 132 ASP A O 1
ATOM 1104 N N . LYS A 1 133 ? -6.240 7.184 -9.924 1.00 74.31 133 LYS A N 1
ATOM 1105 C CA . LYS A 1 133 ? -7.127 6.423 -9.035 1.00 74.31 133 LYS A CA 1
ATOM 1106 C C . LYS A 1 133 ? -8.586 6.809 -9.234 1.00 74.31 133 LYS A C 1
ATOM 1108 O O . LYS A 1 133 ? -9.420 5.923 -9.369 1.00 74.31 133 LYS A O 1
ATOM 1113 N N . MET A 1 134 ? -8.897 8.100 -9.279 1.00 73.25 134 MET A N 1
ATOM 1114 C CA . MET A 1 134 ? -10.269 8.576 -9.464 1.00 73.25 134 MET A CA 1
ATOM 1115 C C . MET A 1 134 ? -10.838 8.178 -10.830 1.00 73.25 134 MET A C 1
ATOM 1117 O O . MET A 1 134 ? -12.023 7.866 -10.933 1.00 73.25 134 MET A O 1
ATOM 1121 N N . GLN A 1 135 ? -10.004 8.165 -11.870 1.00 68.94 135 GLN A N 1
ATOM 1122 C CA . GLN A 1 135 ? -10.421 7.866 -13.235 1.00 68.94 135 GLN A CA 1
ATOM 1123 C C . GLN A 1 135 ? -10.507 6.362 -13.518 1.00 68.94 135 GLN A C 1
ATOM 1125 O O . GLN A 1 135 ? -11.398 5.927 -14.250 1.00 68.94 135 GLN A O 1
ATOM 1130 N N . PHE A 1 136 ? -9.576 5.564 -12.985 1.00 64.19 136 PHE A N 1
ATOM 1131 C CA . PHE A 1 136 ? -9.415 4.158 -13.372 1.00 64.19 136 PHE A CA 1
ATOM 1132 C C . PHE A 1 136 ? -9.803 3.149 -12.291 1.00 64.19 136 PHE A C 1
ATOM 1134 O O . PHE A 1 136 ? -9.893 1.958 -12.601 1.00 64.19 136 PHE A O 1
ATOM 1141 N N . ASP A 1 137 ? -10.032 3.575 -11.048 1.00 70.94 137 ASP A N 1
ATOM 1142 C CA . ASP A 1 137 ? -10.498 2.695 -9.979 1.00 70.94 137 ASP A CA 1
ATOM 1143 C C . ASP A 1 137 ? -12.010 2.878 -9.756 1.00 70.94 137 ASP A C 1
ATOM 1145 O O . ASP A 1 137 ? -12.440 3.827 -9.100 1.00 70.94 137 ASP A O 1
ATOM 1149 N N . PRO A 1 138 ? -12.856 1.970 -10.276 1.00 64.19 138 PRO A N 1
ATOM 1150 C CA . PRO A 1 138 ? -14.311 2.109 -10.193 1.00 64.19 138 PRO A CA 1
ATOM 1151 C C . PRO A 1 138 ? -14.862 1.971 -8.765 1.00 64.19 138 PRO A C 1
ATOM 1153 O O . PRO A 1 138 ? -16.028 2.292 -8.531 1.00 64.19 138 PRO A O 1
ATOM 1156 N N . ASP A 1 139 ? -14.048 1.470 -7.830 1.00 70.12 139 ASP A N 1
ATOM 1157 C CA . ASP A 1 139 ? -14.362 1.366 -6.404 1.00 70.12 139 ASP A CA 1
ATOM 1158 C C . ASP A 1 139 ? -13.546 2.380 -5.579 1.00 70.12 139 ASP A C 1
ATOM 1160 O O . ASP A 1 139 ? -13.320 2.164 -4.385 1.00 70.12 139 ASP A O 1
ATOM 1164 N N . PHE A 1 140 ? -13.048 3.452 -6.207 1.00 74.31 140 PHE A N 1
ATOM 1165 C CA . PHE A 1 140 ? -12.339 4.517 -5.513 1.00 74.31 140 PHE A CA 1
ATOM 1166 C C . PHE A 1 140 ? -13.204 5.123 -4.403 1.00 74.31 140 PHE A C 1
ATOM 1168 O O . PHE A 1 140 ? -14.369 5.468 -4.611 1.00 74.31 140 PHE A O 1
ATOM 1175 N N . ARG A 1 141 ? -12.608 5.288 -3.220 1.00 79.50 141 ARG A N 1
ATOM 1176 C CA . ARG A 1 141 ? -13.232 5.928 -2.057 1.00 79.50 141 ARG A CA 1
ATOM 1177 C C . ARG A 1 141 ? -12.347 7.061 -1.582 1.00 79.50 141 ARG A C 1
ATOM 1179 O O . ARG A 1 141 ? -11.128 6.916 -1.565 1.00 79.50 141 ARG A O 1
ATOM 1186 N N . LEU A 1 142 ? -12.941 8.136 -1.072 1.00 78.88 142 LEU A N 1
ATOM 1187 C CA . LEU A 1 142 ? -12.167 9.209 -0.435 1.00 78.88 142 LEU A CA 1
ATOM 1188 C C . LEU A 1 142 ? -11.338 8.687 0.750 1.00 78.88 142 LEU A C 1
ATOM 1190 O O . LEU A 1 142 ? -10.221 9.145 0.968 1.00 78.88 142 LEU A O 1
ATOM 1194 N N . GLN A 1 143 ? -11.836 7.661 1.451 1.00 80.94 143 GLN A N 1
ATOM 1195 C CA . GLN A 1 143 ? -11.094 6.961 2.501 1.00 80.94 143 GLN A CA 1
ATOM 1196 C C . GLN A 1 143 ? -9.765 6.356 1.997 1.00 80.94 143 GLN A C 1
ATOM 1198 O O . GLN A 1 143 ? -8.809 6.272 2.766 1.00 80.94 143 GLN A O 1
ATOM 1203 N N . ASP A 1 144 ? -9.670 5.963 0.719 1.00 79.75 144 ASP A N 1
ATOM 1204 C CA . ASP A 1 144 ? -8.454 5.377 0.133 1.00 79.75 144 ASP A CA 1
ATOM 1205 C C . ASP A 1 144 ? -7.315 6.410 -0.015 1.00 79.75 144 ASP A C 1
ATOM 1207 O O . ASP A 1 144 ? -6.169 6.012 -0.227 1.00 79.75 144 ASP A O 1
ATOM 1211 N N . LEU A 1 145 ? -7.609 7.713 0.116 1.00 81.44 145 LEU A N 1
ATOM 1212 C CA . LEU A 1 145 ? -6.621 8.801 0.151 1.00 81.44 145 LEU A CA 1
ATOM 1213 C C . LEU A 1 145 ? -6.140 9.138 1.567 1.00 81.44 145 LEU A C 1
ATOM 1215 O O . LEU A 1 145 ? -5.191 9.904 1.727 1.00 81.44 145 LEU A O 1
ATOM 1219 N N . GLU A 1 146 ? -6.786 8.612 2.611 1.00 81.25 146 GLU A N 1
ATOM 1220 C CA . GLU A 1 146 ? -6.415 8.973 3.975 1.00 81.25 146 GLU A CA 1
ATOM 1221 C C . GLU A 1 146 ? -5.052 8.394 4.366 1.00 81.25 146 GLU A C 1
ATOM 1223 O O . GLU A 1 146 ? -4.740 7.230 4.118 1.00 81.25 146 GLU A O 1
ATOM 1228 N N . ASN A 1 147 ? -4.240 9.199 5.049 1.00 76.38 147 ASN A N 1
ATOM 1229 C CA . ASN A 1 147 ? -2.984 8.737 5.624 1.00 76.38 147 ASN A CA 1
ATOM 1230 C C . ASN A 1 147 ? -3.215 7.769 6.785 1.00 76.38 147 ASN A C 1
ATOM 1232 O O . ASN A 1 147 ? -4.186 7.863 7.546 1.00 76.38 147 ASN A O 1
ATOM 1236 N N . VAL A 1 148 ? -2.259 6.861 6.974 1.00 76.69 148 VAL A N 1
ATOM 1237 C CA . VAL A 1 148 ? -2.297 5.947 8.109 1.00 76.69 148 VAL A CA 1
ATOM 1238 C C . VAL A 1 148 ? -2.038 6.709 9.402 1.00 76.69 148 VAL A C 1
ATOM 1240 O O . VAL A 1 148 ? -1.121 7.521 9.505 1.00 76.69 148 VAL A O 1
ATOM 1243 N N . ARG A 1 149 ? -2.864 6.430 10.409 1.00 74.38 149 ARG A N 1
ATOM 1244 C CA . ARG A 1 149 ? -2.800 7.083 11.714 1.00 74.38 149 ARG A CA 1
ATOM 1245 C C . ARG A 1 149 ? -2.121 6.171 12.721 1.00 74.38 149 ARG A C 1
ATOM 1247 O O . ARG A 1 149 ? -2.410 4.977 12.784 1.00 74.38 149 ARG A O 1
ATOM 1254 N N . ASN A 1 150 ? -1.285 6.760 13.563 1.00 69.44 150 ASN A N 1
ATOM 1255 C CA . ASN A 1 150 ? -0.757 6.063 14.725 1.00 69.44 150 ASN A CA 1
ATOM 1256 C C . ASN A 1 150 ? -1.845 5.927 15.788 1.00 69.44 150 ASN A C 1
ATOM 1258 O O . ASN A 1 150 ? -2.570 6.882 16.077 1.00 69.44 150 ASN A O 1
ATOM 1262 N N . ALA A 1 151 ? -1.938 4.749 16.403 1.00 69.12 151 ALA A N 1
ATOM 1263 C CA . ALA A 1 151 ? -2.758 4.602 17.594 1.00 69.12 151 ALA A CA 1
ATOM 1264 C C . ALA A 1 151 ? -2.123 5.388 18.751 1.00 69.12 151 ALA A C 1
ATOM 126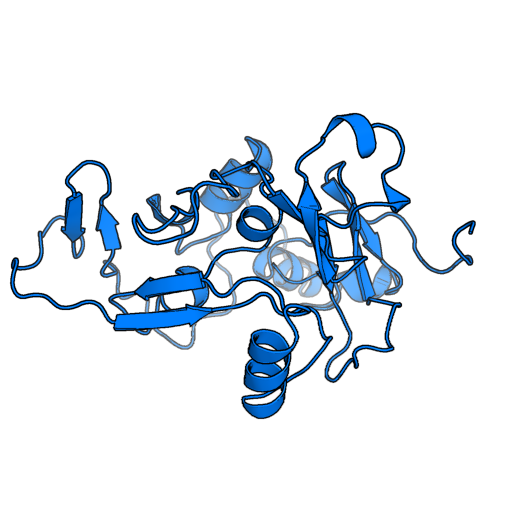6 O O . ALA A 1 151 ? -0.902 5.493 18.848 1.00 69.12 151 ALA A O 1
ATOM 1267 N N . SER A 1 152 ? -2.945 5.917 19.658 1.00 66.81 152 SER A N 1
ATOM 1268 C CA . SER A 1 152 ? -2.486 6.748 20.785 1.00 66.81 152 SER A CA 1
ATOM 1269 C C . SER A 1 152 ? -1.514 6.039 21.738 1.00 66.81 152 SER A C 1
ATOM 1271 O O . SER A 1 152 ? -0.776 6.697 22.467 1.00 66.81 152 SER A O 1
ATOM 1273 N N . TRP A 1 153 ? -1.517 4.706 21.729 1.00 65.38 153 TRP A N 1
ATOM 1274 C CA . TRP A 1 153 ? -0.648 3.840 22.525 1.00 65.38 153 TRP A CA 1
ATOM 1275 C C . TRP A 1 153 ? 0.583 3.333 21.758 1.00 65.38 153 TRP A C 1
ATOM 1277 O O . TRP A 1 153 ? 1.437 2.672 22.349 1.00 65.38 153 TRP A O 1
ATOM 1287 N N . CYS A 1 154 ? 0.707 3.627 20.460 1.00 63.31 154 CYS A N 1
ATOM 1288 C CA . CYS A 1 154 ? 1.954 3.401 19.736 1.00 63.31 154 CYS A CA 1
ATOM 1289 C C . CYS A 1 154 ? 3.029 4.352 20.282 1.00 63.31 154 CYS A C 1
ATOM 1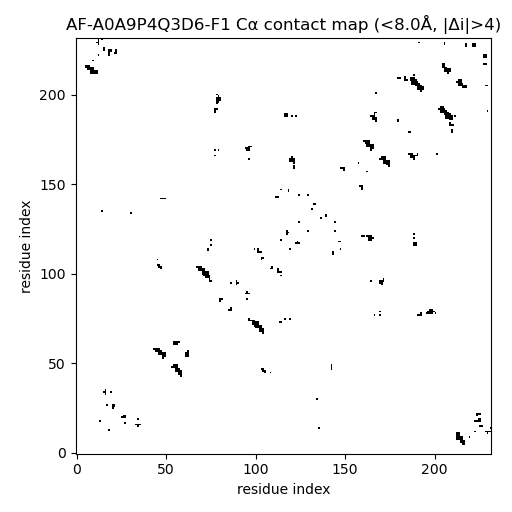291 O O . CYS A 1 154 ? 2.730 5.491 20.655 1.00 63.31 154 CYS A O 1
ATOM 1293 N N . ARG A 1 155 ? 4.285 3.891 20.359 1.00 57.75 155 ARG A N 1
ATOM 1294 C CA . ARG A 1 155 ? 5.379 4.736 20.853 1.00 57.75 155 ARG A CA 1
ATOM 1295 C C . ARG A 1 155 ? 5.477 6.019 20.004 1.00 57.75 155 ARG A C 1
ATOM 1297 O O . ARG A 1 155 ? 5.391 5.980 18.779 1.00 57.75 155 ARG A O 1
ATOM 1304 N N . ARG A 1 156 ? 5.612 7.168 20.682 1.00 49.84 156 ARG A N 1
ATOM 1305 C CA . ARG A 1 156 ? 5.612 8.521 20.080 1.00 49.84 156 ARG A CA 1
ATOM 1306 C C . ARG A 1 156 ? 6.873 8.841 19.268 1.00 49.84 156 ARG A C 1
ATOM 1308 O O . ARG A 1 156 ? 6.898 9.842 18.565 1.00 49.84 156 ARG A O 1
ATOM 1315 N N . ASP A 1 157 ? 7.903 8.010 19.380 1.00 49.69 157 ASP A N 1
ATOM 1316 C CA . ASP A 1 157 ? 9.193 8.117 18.689 1.00 49.69 157 ASP A CA 1
ATOM 1317 C C . ASP A 1 157 ? 9.101 7.834 17.177 1.00 49.69 157 ASP A C 1
ATOM 1319 O O . ASP A 1 157 ? 10.035 8.138 16.439 1.00 49.69 157 ASP A O 1
ATOM 1323 N N . ARG A 1 158 ? 7.962 7.324 16.691 1.00 55.09 158 ARG A N 1
ATOM 1324 C CA . ARG A 1 158 ? 7.651 7.194 15.260 1.00 55.09 158 ARG A CA 1
ATOM 1325 C C . ARG A 1 158 ? 6.405 7.991 14.907 1.00 55.09 158 ARG A C 1
ATOM 1327 O O . ARG A 1 158 ? 5.357 7.415 14.627 1.00 55.09 158 ARG A O 1
ATOM 1334 N N . ALA A 1 159 ? 6.485 9.321 14.963 1.00 56.00 159 ALA A N 1
ATOM 1335 C CA . ALA A 1 159 ? 5.415 10.174 14.444 1.00 56.00 159 ALA A CA 1
ATOM 1336 C C . ALA A 1 159 ? 5.069 9.779 12.988 1.00 56.00 159 ALA A C 1
ATOM 1338 O O . ALA A 1 159 ? 5.954 9.298 12.272 1.00 56.00 159 ALA A O 1
ATOM 1339 N N . PRO A 1 160 ? 3.812 9.938 12.531 1.00 56.62 160 PRO A N 1
ATOM 1340 C CA . PRO A 1 160 ? 3.476 9.704 11.129 1.00 56.62 160 PRO A CA 1
ATOM 1341 C C . PRO A 1 160 ? 4.419 10.528 10.245 1.00 56.62 160 PRO A C 1
ATOM 1343 O O . PRO A 1 160 ? 4.578 11.725 10.469 1.00 56.62 160 PRO A O 1
ATOM 1346 N N . GLY A 1 161 ? 5.106 9.871 9.310 1.00 62.69 161 GLY A N 1
ATOM 1347 C CA . GLY A 1 161 ? 6.120 10.509 8.465 1.00 62.69 161 GLY A CA 1
ATOM 1348 C C . GLY A 1 161 ? 7.539 10.588 9.047 1.00 62.69 161 GLY A C 1
ATOM 1349 O O . GLY A 1 161 ? 8.423 11.027 8.330 1.00 62.69 161 GLY A O 1
ATOM 1350 N N . ALA A 1 162 ? 7.801 10.134 10.281 1.00 68.06 162 ALA A N 1
ATOM 1351 C CA . ALA A 1 162 ? 9.150 10.120 10.876 1.00 68.06 162 ALA A CA 1
ATOM 1352 C C . ALA A 1 162 ? 9.991 8.898 10.472 1.00 68.06 162 ALA A C 1
ATOM 1354 O O . ALA A 1 162 ? 11.223 8.938 10.510 1.00 68.06 162 ALA A O 1
ATOM 1355 N N . THR A 1 163 ? 9.336 7.801 10.092 1.00 75.19 163 THR A N 1
ATOM 1356 C CA . THR A 1 163 ? 9.999 6.590 9.604 1.00 75.19 163 THR A CA 1
ATOM 1357 C C . THR A 1 163 ? 9.285 6.038 8.391 1.00 75.19 163 THR A C 1
ATOM 1359 O O . THR A 1 163 ? 8.056 5.969 8.379 1.00 75.19 163 THR A O 1
ATOM 1362 N N . TRP A 1 164 ? 10.051 5.574 7.413 1.00 79.38 164 TRP A N 1
ATOM 1363 C CA . TRP A 1 164 ? 9.541 5.035 6.163 1.0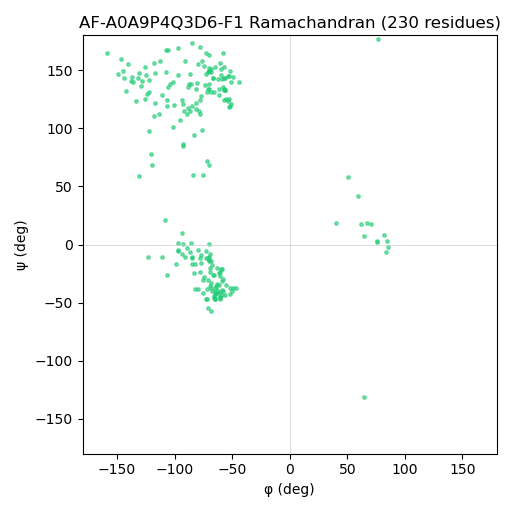0 79.38 164 TRP A CA 1
ATOM 1364 C C . TRP A 1 164 ? 10.018 3.608 5.944 1.00 79.38 164 TRP A C 1
ATOM 1366 O O . TRP A 1 164 ? 11.157 3.265 6.269 1.00 79.38 164 TRP A O 1
ATOM 1376 N N . TYR A 1 165 ? 9.147 2.764 5.396 1.00 79.94 165 TYR A N 1
ATOM 1377 C CA . TYR A 1 165 ? 9.518 1.397 5.072 1.00 79.94 165 TYR A CA 1
ATOM 1378 C C . TYR A 1 165 ? 10.313 1.345 3.767 1.00 79.94 165 TYR A C 1
ATOM 1380 O O . TYR A 1 165 ? 9.779 1.604 2.692 1.00 79.94 165 TYR A O 1
ATOM 1388 N N . ASN A 1 166 ? 11.580 0.950 3.846 1.00 82.69 166 ASN A N 1
ATOM 1389 C CA . ASN A 1 166 ? 12.417 0.743 2.674 1.00 82.69 166 ASN A CA 1
ATOM 1390 C C . ASN A 1 166 ? 12.279 -0.707 2.195 1.00 82.69 166 ASN A C 1
ATOM 1392 O O . ASN A 1 166 ? 12.741 -1.641 2.856 1.00 82.69 166 ASN A O 1
ATOM 1396 N N . PHE A 1 167 ? 11.682 -0.924 1.021 1.00 81.81 167 PHE A N 1
ATOM 1397 C CA . PHE A 1 167 ? 11.496 -2.275 0.477 1.00 81.81 167 PHE A CA 1
ATOM 1398 C C . PHE A 1 167 ? 12.816 -2.966 0.089 1.00 81.81 167 PHE A C 1
ATOM 1400 O O . PHE A 1 167 ? 12.843 -4.195 -0.024 1.00 81.81 167 PHE A O 1
ATOM 1407 N N . ARG A 1 168 ? 13.917 -2.215 -0.068 1.00 80.44 168 ARG A N 1
ATOM 1408 C CA . ARG A 1 168 ? 15.257 -2.760 -0.336 1.00 80.44 168 ARG A CA 1
ATOM 1409 C C . ARG A 1 168 ? 15.818 -3.467 0.889 1.00 80.44 168 ARG A C 1
ATOM 1411 O O . ARG A 1 168 ? 16.203 -4.631 0.821 1.00 80.44 168 ARG A O 1
ATOM 1418 N N . THR A 1 169 ? 15.863 -2.761 2.012 1.00 78.62 169 THR A N 1
ATOM 1419 C CA . THR A 1 169 ? 16.407 -3.269 3.282 1.00 78.62 169 THR A CA 1
ATOM 1420 C C . THR A 1 169 ? 15.366 -4.059 4.074 1.00 78.62 169 THR A C 1
ATOM 1422 O O . THR A 1 169 ? 15.716 -4.876 4.931 1.00 78.62 169 THR A O 1
ATOM 1425 N N . ARG A 1 170 ? 14.083 -3.892 3.723 1.00 78.88 170 ARG A N 1
ATOM 1426 C CA . ARG A 1 170 ? 12.908 -4.483 4.374 1.00 78.88 170 ARG A CA 1
ATOM 1427 C C . ARG A 1 170 ? 12.806 -4.082 5.842 1.00 78.88 170 ARG A C 1
ATOM 1429 O O . ARG A 1 170 ? 12.538 -4.926 6.704 1.00 78.88 170 ARG A O 1
ATOM 1436 N N . GLN A 1 171 ? 13.080 -2.812 6.115 1.00 77.69 171 GLN A N 1
ATOM 1437 C CA . GLN A 1 171 ? 13.110 -2.216 7.446 1.00 77.69 171 GLN A CA 1
ATOM 1438 C C . GLN A 1 171 ? 12.496 -0.817 7.414 1.00 77.69 171 GLN A C 1
ATOM 1440 O O . GLN A 1 171 ? 12.478 -0.159 6.374 1.00 77.69 171 GLN A O 1
ATOM 1445 N N . TYR A 1 172 ? 11.997 -0.378 8.568 1.00 77.19 172 TYR A N 1
ATOM 1446 C CA . TYR A 1 172 ? 11.673 1.024 8.788 1.00 77.19 172 TYR A CA 1
ATOM 1447 C C . TYR A 1 172 ? 12.956 1.802 9.058 1.00 77.19 172 TYR A C 1
ATOM 1449 O O . TYR A 1 172 ? 13.718 1.464 9.963 1.00 77.19 172 TYR A O 1
ATOM 1457 N N . GLU A 1 173 ? 13.179 2.840 8.267 1.00 77.31 173 GLU A N 1
ATOM 1458 C CA . GLU A 1 173 ? 14.334 3.726 8.352 1.00 77.31 173 GLU A CA 1
ATOM 1459 C C . GLU A 1 173 ? 13.851 5.140 8.679 1.00 77.31 173 GLU A C 1
ATOM 1461 O O . GLU A 1 173 ? 12.693 5.474 8.431 1.00 77.31 173 GLU A O 1
ATOM 1466 N N . ALA A 1 174 ? 14.714 5.974 9.262 1.00 75.75 174 ALA A N 1
ATOM 1467 C CA . ALA A 1 174 ? 14.376 7.374 9.501 1.00 75.75 174 ALA A CA 1
ATOM 1468 C C . ALA A 1 174 ? 14.015 8.059 8.173 1.00 75.75 174 ALA A C 1
ATOM 1470 O O . ALA A 1 174 ? 14.711 7.881 7.167 1.00 75.75 174 ALA A O 1
ATOM 1471 N N . ALA A 1 175 ? 12.932 8.835 8.187 1.00 70.62 175 ALA A N 1
ATOM 1472 C CA . ALA A 1 175 ? 12.428 9.589 7.047 1.00 70.62 175 ALA A CA 1
ATOM 1473 C C . ALA A 1 175 ? 13.295 10.828 6.776 1.00 70.62 175 ALA A C 1
ATOM 1475 O O . ALA A 1 175 ? 12.851 11.968 6.855 1.00 70.62 175 ALA A O 1
ATOM 1476 N N . ASP A 1 176 ? 14.574 10.607 6.495 1.00 68.19 176 ASP A N 1
ATOM 1477 C CA . ASP A 1 176 ? 15.492 11.654 6.073 1.00 68.19 176 ASP A CA 1
ATOM 1478 C C . ASP A 1 176 ? 15.514 11.706 4.544 1.00 68.19 176 ASP A C 1
ATOM 1480 O O . ASP A 1 176 ? 16.333 11.048 3.900 1.00 68.19 176 ASP A O 1
ATOM 1484 N N . GLN A 1 177 ? 14.581 12.467 3.959 1.00 57.75 177 GLN A N 1
ATOM 1485 C CA . GLN A 1 177 ? 14.494 12.690 2.510 1.00 57.75 177 GLN A CA 1
ATOM 1486 C C . GLN A 1 177 ? 15.843 13.100 1.900 1.00 57.75 177 GLN A C 1
ATOM 1488 O O . GLN A 1 177 ? 16.192 12.615 0.822 1.00 57.75 177 GLN A O 1
ATOM 1493 N N . ALA A 1 178 ? 16.649 13.905 2.602 1.00 54.06 178 ALA A N 1
ATOM 1494 C CA . ALA A 1 178 ? 17.941 14.379 2.107 1.00 54.06 178 ALA A CA 1
ATOM 1495 C C . ALA A 1 178 ? 18.965 13.244 1.931 1.00 54.06 178 ALA A C 1
ATOM 1497 O O . ALA A 1 178 ? 19.838 13.322 1.066 1.00 54.06 178 ALA A O 1
ATOM 1498 N N . ARG A 1 179 ? 18.833 12.143 2.683 1.00 56.28 179 ARG A N 1
ATOM 1499 C CA . ARG A 1 179 ? 19.667 10.940 2.524 1.00 56.28 179 ARG A CA 1
ATOM 1500 C C . ARG A 1 179 ? 19.387 10.181 1.220 1.00 56.28 179 ARG A C 1
ATOM 1502 O O . ARG A 1 179 ? 20.234 9.395 0.777 1.00 56.28 179 ARG A O 1
ATOM 1509 N N . TRP A 1 180 ? 18.215 10.405 0.627 1.00 60.09 180 TRP A N 1
ATOM 1510 C CA . TRP A 1 180 ? 17.690 9.677 -0.531 1.00 60.09 180 TRP A CA 1
ATOM 1511 C C . TRP A 1 180 ? 17.720 10.499 -1.825 1.00 60.09 180 TRP A C 1
ATOM 1513 O O . TRP A 1 180 ? 17.850 9.918 -2.907 1.00 60.09 180 TRP A O 1
ATOM 1523 N N . VAL A 1 181 ? 17.667 11.833 -1.728 1.00 50.75 181 VAL A N 1
ATOM 1524 C CA . VAL A 1 181 ? 17.824 12.749 -2.871 1.00 50.75 181 VAL A CA 1
ATOM 1525 C C . VAL A 1 181 ? 19.169 12.490 -3.564 1.00 50.75 181 VAL A C 1
ATOM 1527 O O . VAL A 1 181 ? 20.230 12.481 -2.942 1.00 50.75 181 VAL A O 1
ATOM 1530 N N . GLY A 1 182 ? 19.124 12.216 -4.870 1.00 52.19 182 GLY A N 1
ATOM 1531 C CA . GLY A 1 182 ? 20.308 11.914 -5.684 1.00 52.19 182 GLY A CA 1
ATOM 1532 C C . GLY A 1 182 ? 20.899 10.5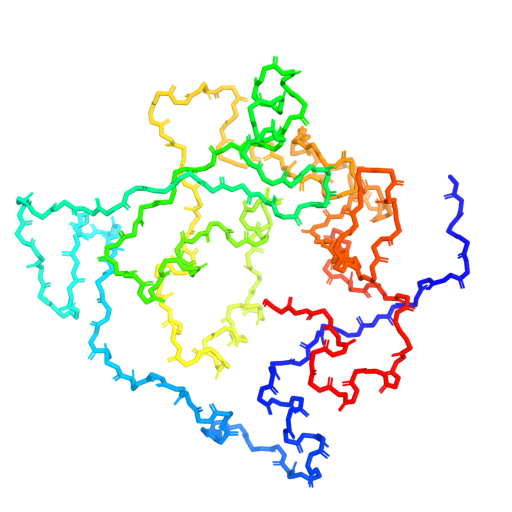09 -5.494 1.00 52.19 182 GLY A C 1
ATOM 1533 O O . GLY A 1 182 ? 21.921 10.197 -6.106 1.00 52.19 182 GLY A O 1
ATOM 1534 N N . ARG A 1 183 ? 20.281 9.640 -4.676 1.00 63.28 183 ARG A N 1
ATOM 1535 C CA . ARG A 1 183 ? 20.680 8.226 -4.501 1.00 63.28 183 ARG A CA 1
ATOM 1536 C C . ARG A 1 183 ? 19.478 7.277 -4.613 1.00 63.28 183 ARG A C 1
ATOM 1538 O O . ARG A 1 183 ? 19.196 6.527 -3.670 1.00 63.28 183 ARG A O 1
ATOM 1545 N N . PRO A 1 184 ? 18.774 7.285 -5.761 1.00 56.91 184 PRO A N 1
ATOM 1546 C CA . PRO A 1 184 ? 17.530 6.539 -5.948 1.00 56.91 184 PRO A CA 1
ATOM 1547 C C . PRO A 1 184 ? 17.730 5.022 -5.837 1.00 56.91 184 PRO A C 1
ATOM 1549 O O . PRO A 1 184 ? 16.795 4.295 -5.526 1.00 56.91 184 PRO A O 1
ATOM 1552 N N . ASP A 1 185 ? 18.959 4.519 -5.994 1.00 64.81 185 ASP A N 1
ATOM 1553 C CA . ASP A 1 185 ? 19.276 3.106 -5.818 1.00 64.81 185 ASP A CA 1
ATOM 1554 C C . ASP A 1 185 ? 19.124 2.628 -4.365 1.00 64.81 185 ASP A C 1
ATOM 1556 O O . ASP A 1 185 ? 18.898 1.439 -4.135 1.00 64.81 185 ASP A O 1
ATOM 1560 N N . ARG A 1 186 ? 19.264 3.517 -3.372 1.00 72.50 186 ARG A N 1
ATOM 1561 C CA . ARG A 1 186 ? 19.330 3.170 -1.938 1.00 72.50 186 ARG A CA 1
ATOM 1562 C C . ARG A 1 186 ? 17.979 2.954 -1.271 1.00 72.50 186 ARG A C 1
ATOM 1564 O O . ARG A 1 186 ? 17.937 2.316 -0.218 1.00 72.50 186 ARG A O 1
ATOM 1571 N N . TYR A 1 187 ? 16.907 3.418 -1.897 1.00 77.81 187 TYR A N 1
ATOM 1572 C CA . TYR A 1 187 ? 15.569 3.384 -1.333 1.00 77.81 187 TYR A CA 1
ATOM 1573 C C . TYR A 1 187 ? 14.566 2.874 -2.356 1.00 77.81 187 TYR A C 1
ATOM 1575 O O . TYR A 1 187 ? 14.454 3.420 -3.453 1.00 77.81 187 TYR A O 1
ATOM 1583 N N . TRP A 1 188 ? 13.845 1.815 -1.992 1.00 82.12 188 TRP A N 1
ATOM 1584 C CA . TRP A 1 188 ? 12.751 1.303 -2.810 1.00 82.12 188 TRP A CA 1
ATOM 1585 C C . TRP A 1 188 ? 11.429 1.662 -2.149 1.00 82.12 188 TRP A C 1
ATOM 1587 O O . TRP A 1 188 ? 11.148 1.218 -1.033 1.00 82.12 188 TRP A O 1
ATOM 1597 N N . MET A 1 189 ? 10.624 2.434 -2.875 1.00 78.94 189 MET A N 1
ATOM 1598 C CA . MET A 1 189 ? 9.248 2.761 -2.507 1.00 78.94 189 MET A CA 1
ATOM 1599 C C . MET A 1 189 ? 8.312 1.582 -2.721 1.00 78.94 189 MET A C 1
ATOM 1601 O O . MET A 1 189 ? 7.300 1.434 -2.046 1.00 78.94 189 MET A O 1
ATOM 1605 N N . ASP A 1 190 ? 8.664 0.727 -3.669 1.00 81.31 190 ASP A N 1
ATOM 1606 C CA . ASP A 1 190 ? 7.937 -0.488 -3.955 1.00 81.31 190 ASP A CA 1
ATOM 1607 C C . ASP A 1 190 ? 8.919 -1.541 -4.464 1.00 81.31 190 ASP A C 1
ATOM 1609 O O . ASP A 1 190 ? 9.896 -1.236 -5.150 1.00 81.31 190 ASP A O 1
ATOM 1613 N N . ALA A 1 191 ? 8.653 -2.798 -4.143 1.00 81.81 191 ALA A N 1
ATOM 1614 C CA . ALA A 1 191 ? 9.263 -3.913 -4.827 1.00 81.81 191 ALA A CA 1
ATOM 1615 C C . ALA A 1 191 ? 8.287 -5.083 -4.965 1.00 81.81 191 ALA A C 1
ATOM 1617 O O . ALA A 1 191 ? 7.470 -5.409 -4.094 1.00 81.81 191 ALA A O 1
ATOM 1618 N N . GLN A 1 192 ? 8.392 -5.760 -6.101 1.00 80.75 192 GLN A N 1
ATOM 1619 C CA . GLN A 1 192 ? 7.549 -6.891 -6.441 1.00 80.75 192 GLN A CA 1
ATOM 1620 C C . GLN A 1 192 ? 8.391 -8.131 -6.611 1.00 80.75 192 GLN A C 1
ATOM 1622 O O . GLN A 1 192 ? 9.142 -8.258 -7.568 1.00 80.75 192 GLN A O 1
ATOM 1627 N N . TRP A 1 193 ? 8.256 -9.076 -5.694 1.00 78.31 193 TRP A N 1
ATOM 1628 C CA . TRP A 1 193 ? 9.003 -10.323 -5.754 1.00 78.31 193 TRP A CA 1
ATOM 1629 C C . TRP A 1 193 ? 8.251 -11.413 -6.509 1.00 78.31 193 TRP A C 1
ATOM 1631 O O . TRP A 1 193 ? 7.022 -11.418 -6.589 1.00 78.31 193 TRP A O 1
ATOM 1641 N N . ARG A 1 194 ? 9.007 -12.400 -7.005 1.00 75.69 194 ARG A N 1
ATOM 1642 C CA . ARG A 1 194 ? 8.431 -13.634 -7.547 1.00 75.69 194 ARG A CA 1
ATOM 1643 C C . ARG A 1 194 ? 7.568 -14.327 -6.491 1.00 75.69 194 ARG A C 1
ATOM 1645 O O . ARG A 1 194 ? 7.797 -14.227 -5.278 1.00 75.69 194 ARG A O 1
ATOM 1652 N N . GLN A 1 195 ? 6.577 -15.084 -6.951 1.00 72.06 195 GLN A N 1
ATOM 1653 C CA . GLN A 1 195 ? 5.806 -15.940 -6.060 1.00 72.06 195 GLN A CA 1
ATOM 1654 C C . GLN A 1 195 ? 6.765 -16.890 -5.319 1.00 72.06 195 GLN A C 1
ATOM 1656 O O . GLN A 1 195 ? 7.651 -17.480 -5.927 1.00 72.06 195 GLN A O 1
ATOM 1661 N N . LYS A 1 196 ? 6.597 -17.017 -3.996 1.00 70.94 196 LYS A N 1
ATOM 1662 C CA . LYS A 1 196 ? 7.459 -17.820 -3.102 1.00 70.94 196 LYS A CA 1
ATOM 1663 C C . LYS A 1 196 ? 8.908 -17.317 -2.932 1.00 70.94 196 LYS A C 1
ATOM 1665 O O . LYS A 1 196 ? 9.735 -18.075 -2.430 1.00 70.94 196 LYS A O 1
ATOM 1670 N N . ALA A 1 197 ? 9.209 -16.057 -3.260 1.00 70.81 197 ALA A N 1
ATOM 1671 C CA . ALA A 1 197 ? 10.490 -15.446 -2.893 1.00 70.81 197 ALA A CA 1
ATOM 1672 C C . ALA A 1 197 ? 10.780 -15.566 -1.383 1.00 70.81 197 ALA A C 1
ATOM 1674 O O . ALA A 1 197 ? 9.854 -15.543 -0.561 1.00 70.81 197 ALA A O 1
ATOM 1675 N N . LYS A 1 198 ? 12.068 -15.731 -1.055 1.00 70.12 198 LYS A N 1
ATOM 1676 C CA . LYS A 1 198 ? 12.604 -15.914 0.306 1.00 70.12 198 LYS A CA 1
AT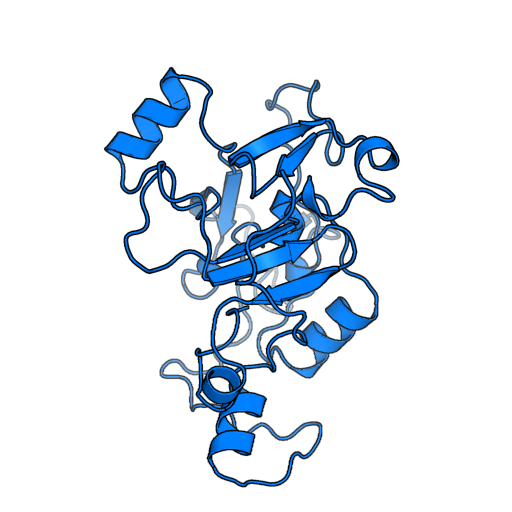OM 1677 C C . LYS A 1 198 ? 13.305 -14.636 0.788 1.00 70.12 198 LYS A C 1
ATOM 1679 O O . LYS A 1 198 ? 13.671 -13.794 -0.023 1.00 70.12 198 LYS A O 1
ATOM 1684 N N . ARG A 1 199 ? 13.627 -14.540 2.088 1.00 67.75 199 ARG A N 1
ATOM 1685 C CA . ARG A 1 199 ? 14.470 -13.455 2.647 1.00 67.75 199 ARG A CA 1
ATOM 1686 C C . ARG A 1 199 ? 15.780 -13.240 1.890 1.00 67.75 199 ARG A C 1
ATOM 1688 O O . ARG A 1 199 ? 16.174 -12.095 1.694 1.00 67.75 199 ARG A O 1
ATOM 1695 N N . SER A 1 200 ? 16.445 -14.310 1.470 1.00 70.50 200 SER A N 1
ATOM 1696 C CA . SER A 1 200 ? 17.697 -14.217 0.714 1.00 70.50 200 SER A CA 1
ATOM 1697 C C . SER A 1 200 ? 17.512 -13.692 -0.711 1.00 70.50 200 SER A C 1
ATOM 1699 O O . SER A 1 200 ? 18.490 -13.296 -1.334 1.00 70.50 200 SER A O 1
ATOM 1701 N N . ASP A 1 201 ? 16.280 -13.657 -1.227 1.00 74.12 201 ASP A N 1
ATOM 1702 C CA . ASP A 1 201 ? 15.988 -13.111 -2.547 1.00 74.12 201 ASP A CA 1
ATOM 1703 C C . ASP A 1 201 ? 16.006 -11.580 -2.489 1.00 74.12 201 ASP A C 1
ATOM 1705 O O . ASP A 1 201 ? 15.050 -10.933 -2.051 1.00 74.12 201 ASP A O 1
ATOM 1709 N N . GLN A 1 202 ? 17.139 -11.018 -2.901 1.00 75.38 202 GLN A N 1
ATOM 1710 C CA . GLN A 1 202 ? 17.388 -9.581 -3.023 1.00 75.38 202 GLN A CA 1
ATOM 1711 C C . GLN A 1 202 ? 17.104 -9.068 -4.444 1.00 75.38 202 GLN A C 1
ATOM 1713 O O . GLN A 1 202 ? 17.457 -7.944 -4.781 1.00 75.38 202 GLN A O 1
ATOM 1718 N N . SER A 1 203 ? 16.498 -9.895 -5.302 1.00 78.50 203 SER A N 1
ATOM 1719 C CA . SER A 1 203 ? 16.269 -9.600 -6.717 1.00 78.50 203 SER A CA 1
ATOM 1720 C C . SER A 1 203 ? 14.773 -9.625 -7.043 1.00 78.50 203 SER A C 1
ATOM 1722 O O . SER A 1 203 ? 14.272 -10.613 -7.598 1.00 78.50 203 SER A O 1
ATOM 1724 N N . PRO A 1 204 ? 14.024 -8.562 -6.701 1.00 80.56 204 PRO A N 1
ATOM 1725 C CA . PRO A 1 204 ? 12.636 -8.419 -7.136 1.00 80.56 204 PRO A CA 1
ATOM 1726 C C . PRO A 1 204 ? 12.490 -8.437 -8.674 1.00 80.56 204 PRO A C 1
ATOM 1728 O O . PRO A 1 204 ? 13.440 -8.407 -9.440 1.00 80.56 204 PRO A O 1
ATOM 1731 N N . LEU A 1 205 ? 11.272 -8.617 -9.169 1.00 80.25 205 LEU A N 1
ATOM 1732 C CA . LEU A 1 205 ? 10.913 -8.474 -10.584 1.00 80.25 205 LEU A CA 1
ATOM 1733 C C . LEU A 1 205 ? 10.841 -7.006 -10.999 1.00 80.25 205 LEU A C 1
ATOM 1735 O O . LEU A 1 205 ? 11.308 -6.654 -12.077 1.00 80.25 205 LEU A O 1
ATOM 1739 N N . ASN A 1 206 ? 10.258 -6.180 -10.135 1.00 81.12 206 ASN A N 1
ATOM 1740 C CA . ASN A 1 206 ? 10.053 -4.758 -10.361 1.00 81.12 206 ASN A CA 1
ATOM 1741 C C . ASN A 1 206 ? 10.393 -4.010 -9.078 1.00 81.12 206 ASN A C 1
ATOM 1743 O O . ASN A 1 206 ? 10.087 -4.515 -7.994 1.00 81.12 206 ASN A O 1
ATOM 1747 N N . VAL A 1 207 ? 10.975 -2.825 -9.203 1.00 81.81 207 VAL A N 1
ATOM 1748 C CA . VAL A 1 207 ? 11.184 -1.893 -8.094 1.00 81.81 207 VAL A CA 1
ATOM 1749 C C . VAL A 1 207 ? 10.725 -0.508 -8.505 1.00 81.81 207 VAL A C 1
ATOM 1751 O O . VAL A 1 207 ? 10.902 -0.122 -9.657 1.00 81.81 207 VAL A O 1
ATOM 1754 N N . GLN A 1 208 ? 10.148 0.225 -7.567 1.00 79.75 208 GLN A N 1
ATOM 1755 C CA . GLN A 1 208 ? 9.907 1.650 -7.706 1.00 79.75 208 GLN A CA 1
ATOM 1756 C C . GLN A 1 208 ? 10.910 2.377 -6.822 1.00 79.75 208 GLN A C 1
ATOM 1758 O O . GLN A 1 208 ? 11.013 2.082 -5.627 1.00 79.75 208 GLN A O 1
ATOM 1763 N N . LEU A 1 209 ? 11.676 3.289 -7.410 1.00 79.69 209 LEU A N 1
ATOM 1764 C CA . LEU A 1 209 ? 12.658 4.090 -6.681 1.00 79.69 209 LEU A CA 1
ATOM 1765 C C . LEU A 1 209 ? 11.991 5.325 -6.068 1.00 79.69 209 LEU A C 1
ATOM 1767 O O . LEU A 1 209 ? 10.821 5.578 -6.329 1.00 79.69 209 LEU A O 1
ATOM 1771 N N . GLY A 1 210 ? 12.729 6.082 -5.250 1.00 72.38 210 GLY A N 1
ATOM 1772 C CA . GLY A 1 210 ? 12.242 7.291 -4.559 1.00 72.38 210 GLY A CA 1
ATOM 1773 C C . GLY A 1 210 ? 11.719 8.416 -5.463 1.00 72.38 210 GLY A C 1
ATOM 1774 O O . GLY A 1 210 ? 10.927 9.234 -5.014 1.00 72.38 210 GLY A O 1
ATOM 1775 N N . ASP A 1 211 ? 12.119 8.435 -6.732 1.00 70.81 211 ASP A N 1
ATOM 1776 C CA . ASP A 1 211 ? 11.665 9.380 -7.763 1.00 70.81 211 ASP A CA 1
ATOM 1777 C C . ASP A 1 211 ? 10.365 8.937 -8.466 1.00 70.81 211 ASP A C 1
ATOM 1779 O O . ASP A 1 211 ? 9.889 9.600 -9.382 1.00 70.81 211 ASP A O 1
ATOM 1783 N N . GLY A 1 212 ? 9.789 7.801 -8.061 1.00 72.44 212 GLY A N 1
ATOM 1784 C CA . GLY A 1 212 ? 8.569 7.244 -8.643 1.00 72.44 212 GLY A CA 1
ATOM 1785 C C . GLY A 1 212 ? 8.805 6.413 -9.903 1.00 72.44 212 GLY A C 1
ATOM 1786 O O . GLY A 1 212 ? 7.865 5.752 -10.363 1.00 72.44 212 GLY A O 1
ATOM 1787 N N . VAL A 1 213 ? 10.038 6.378 -10.423 1.00 77.75 213 VAL A N 1
ATOM 1788 C CA . VAL A 1 213 ? 10.398 5.630 -11.630 1.00 77.75 213 VAL A CA 1
ATOM 1789 C C . VAL A 1 213 ? 10.401 4.138 -11.330 1.00 77.75 213 VAL A C 1
ATOM 1791 O O . VAL A 1 213 ? 11.005 3.659 -10.362 1.00 77.75 213 VAL A O 1
ATOM 1794 N N . TRP A 1 214 ? 9.734 3.382 -12.199 1.00 79.06 214 TRP A N 1
ATOM 1795 C CA . TRP A 1 214 ? 9.742 1.931 -12.147 1.00 79.06 214 TRP A CA 1
ATOM 1796 C C . TRP A 1 214 ? 10.915 1.361 -12.928 1.00 79.06 214 TRP A C 1
ATOM 1798 O O . TRP A 1 214 ? 11.225 1.772 -14.043 1.00 79.06 214 TRP A O 1
ATOM 1808 N N . TRP A 1 215 ? 11.535 0.348 -12.344 1.00 81.44 215 TRP A N 1
ATOM 1809 C CA . TRP A 1 215 ? 12.604 -0.427 -12.943 1.00 81.44 215 TRP A CA 1
ATOM 1810 C C . TRP A 1 215 ? 12.196 -1.889 -12.938 1.00 81.44 215 TRP A C 1
ATOM 1812 O O . TRP A 1 215 ? 11.790 -2.433 -11.907 1.00 81.44 215 TRP A O 1
ATOM 1822 N N . SER A 1 216 ? 12.303 -2.544 -14.088 1.00 80.38 216 SER A N 1
ATOM 1823 C CA . SER A 1 216 ? 11.873 -3.928 -14.257 1.00 80.38 216 SER A CA 1
ATOM 1824 C C . SER A 1 216 ? 12.970 -4.783 -14.865 1.00 80.38 216 SER A C 1
ATOM 1826 O O . SER A 1 216 ? 13.673 -4.354 -15.778 1.00 80.38 216 SER A O 1
ATOM 1828 N N . ARG A 1 217 ? 13.079 -6.018 -14.371 1.00 77.94 217 ARG A N 1
ATOM 1829 C CA . ARG A 1 217 ? 13.827 -7.100 -15.031 1.00 77.94 217 ARG A CA 1
ATOM 1830 C C . ARG A 1 217 ? 12.942 -8.018 -15.866 1.00 77.94 217 ARG A C 1
ATOM 1832 O O . ARG A 1 217 ? 13.401 -9.038 -16.378 1.00 77.94 217 ARG A O 1
ATOM 1839 N N . VAL A 1 218 ? 11.647 -7.728 -15.911 1.00 73.81 218 VAL A N 1
ATOM 1840 C CA . VAL A 1 218 ? 10.700 -8.453 -16.746 1.00 73.81 218 VAL A CA 1
ATOM 1841 C C . VAL A 1 218 ? 10.813 -7.885 -18.164 1.00 73.81 218 VAL A C 1
ATOM 1843 O O . VAL A 1 218 ? 10.853 -6.663 -18.314 1.00 73.81 218 VAL A O 1
ATOM 1846 N N . PRO A 1 219 ? 10.881 -8.730 -19.211 1.00 68.44 219 PRO A N 1
ATOM 1847 C CA . PRO A 1 219 ? 10.907 -8.252 -20.587 1.00 68.44 219 PRO A CA 1
ATOM 1848 C C . PRO A 1 219 ? 9.766 -7.269 -20.872 1.00 68.44 219 PRO A C 1
ATOM 1850 O O . PRO A 1 219 ? 8.628 -7.497 -20.461 1.00 68.44 219 PRO A O 1
ATOM 1853 N N . ILE A 1 220 ? 10.045 -6.201 -21.626 1.00 61.91 220 ILE A N 1
ATOM 1854 C CA . ILE A 1 220 ? 9.043 -5.177 -21.982 1.00 61.91 220 ILE A CA 1
ATOM 1855 C C . ILE A 1 220 ? 7.823 -5.813 -22.671 1.00 61.91 220 ILE A C 1
ATOM 1857 O O . ILE A 1 220 ? 6.688 -5.397 -22.423 1.00 61.91 220 ILE A O 1
ATOM 1861 N N . SER A 1 221 ? 8.045 -6.871 -23.461 1.00 59.44 221 SER A N 1
ATOM 1862 C CA . SER A 1 221 ? 7.001 -7.663 -24.123 1.00 59.44 221 SER A CA 1
ATOM 1863 C C . SER A 1 221 ? 6.038 -8.347 -23.150 1.00 59.44 221 SER A C 1
ATOM 1865 O O . SER A 1 221 ? 4.888 -8.589 -23.504 1.00 59.44 221 SER A O 1
ATOM 1867 N N . SER A 1 222 ? 6.442 -8.610 -21.903 1.00 57.53 222 SER A N 1
ATOM 1868 C CA . SER A 1 222 ? 5.546 -9.142 -20.871 1.00 57.53 222 SER A CA 1
ATOM 1869 C C . SER A 1 222 ? 4.502 -8.119 -20.421 1.00 57.53 222 SER A C 1
ATOM 1871 O O . SER A 1 222 ? 3.429 -8.511 -19.982 1.00 57.53 222 SER A O 1
ATOM 1873 N N . GLY A 1 223 ? 4.754 -6.816 -20.586 1.00 52.75 223 GLY A N 1
ATOM 1874 C CA . GLY A 1 223 ? 3.775 -5.761 -20.303 1.00 52.75 223 GLY A CA 1
ATOM 1875 C C . GLY A 1 223 ? 2.627 -5.649 -21.304 1.00 52.75 223 GLY A C 1
ATOM 1876 O O . GLY A 1 223 ? 1.712 -4.862 -21.077 1.00 52.75 223 GLY A O 1
ATOM 1877 N N . LEU A 1 224 ? 2.671 -6.424 -22.391 1.00 51.69 224 LEU A N 1
ATOM 1878 C CA . LEU A 1 224 ? 1.542 -6.612 -23.303 1.00 51.69 224 LEU A CA 1
ATOM 1879 C C . LEU A 1 224 ? 0.491 -7.567 -22.723 1.00 51.69 224 LEU A C 1
ATOM 1881 O O . LEU A 1 224 ? -0.632 -7.596 -23.211 1.00 51.69 224 LEU A O 1
ATOM 1885 N N . TRP A 1 225 ? 0.847 -8.333 -21.689 1.00 48.50 225 TRP A N 1
ATOM 1886 C CA . TRP A 1 225 ? -0.014 -9.340 -21.086 1.00 48.50 225 TRP A CA 1
ATOM 1887 C C . TRP A 1 225 ? -0.579 -8.840 -19.753 1.00 48.50 225 TRP A C 1
ATOM 1889 O O . TRP A 1 225 ? 0.174 -8.276 -18.947 1.00 48.50 225 TRP A O 1
ATOM 1899 N N . PRO A 1 226 ? -1.871 -9.086 -19.471 1.00 46.41 226 PRO A N 1
ATOM 1900 C CA . PRO A 1 226 ? -2.474 -8.776 -18.180 1.00 46.41 226 PRO A CA 1
ATOM 1901 C C . PRO A 1 226 ? -1.662 -9.382 -17.027 1.00 46.41 226 PRO A C 1
ATOM 1903 O O . PRO A 1 226 ? -1.467 -10.596 -16.944 1.00 46.41 226 PRO A O 1
ATOM 1906 N N . GLY A 1 227 ? -1.144 -8.529 -16.140 1.00 46.00 227 GLY A N 1
ATOM 1907 C CA . GLY A 1 227 ? -0.362 -8.952 -14.972 1.00 46.00 227 GLY A CA 1
ATOM 1908 C C . GLY A 1 227 ? 1.119 -9.266 -15.224 1.00 46.00 227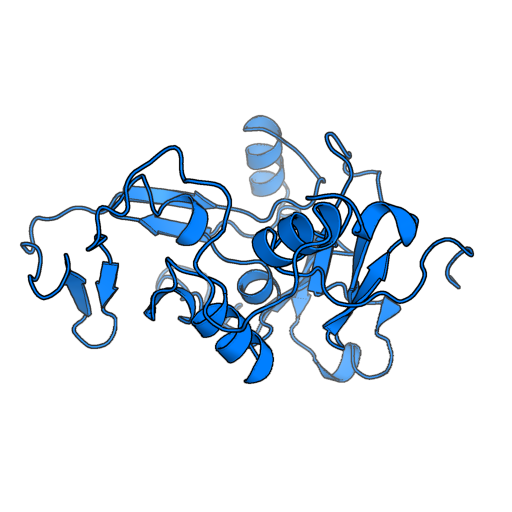 GLY A C 1
ATOM 1909 O O . GLY A 1 227 ? 1.779 -9.756 -14.303 1.00 46.00 227 GLY A O 1
ATOM 1910 N N . GLY A 1 228 ? 1.653 -8.983 -16.419 1.00 40.03 228 GLY A N 1
ATOM 1911 C CA . GLY A 1 228 ? 3.087 -9.103 -16.722 1.00 40.03 228 GLY A CA 1
ATOM 1912 C C . GLY A 1 228 ? 3.929 -7.880 -16.331 1.00 40.03 228 GLY A C 1
ATOM 1913 O O . GLY A 1 228 ? 5.156 -7.955 -16.313 1.00 40.03 228 GLY A O 1
ATOM 1914 N N . ARG A 1 229 ? 3.281 -6.769 -15.965 1.00 53.88 229 ARG A N 1
ATOM 1915 C CA . ARG A 1 229 ? 3.890 -5.567 -15.369 1.00 53.88 229 ARG A CA 1
ATOM 1916 C C . ARG A 1 229 ? 3.541 -5.447 -13.883 1.00 53.88 229 ARG A C 1
ATOM 1918 O O . ARG A 1 229 ? 2.681 -6.200 -13.414 1.00 53.88 229 ARG A O 1
ATOM 1925 N N . PRO A 1 230 ? 4.216 -4.558 -13.127 1.00 46.75 230 PRO A N 1
ATOM 1926 C CA . PRO A 1 230 ? 3.978 -4.463 -11.704 1.00 46.75 230 PRO A CA 1
ATOM 1927 C C . PRO A 1 230 ? 2.495 -4.265 -11.372 1.00 46.75 230 PRO A C 1
ATOM 1929 O O . PRO A 1 230 ? 1.858 -3.360 -11.891 1.00 46.75 230 PRO A O 1
ATOM 1932 N N . LYS A 1 231 ? 1.923 -5.154 -10.553 1.00 49.41 231 LYS A N 1
ATOM 1933 C CA . LYS A 1 231 ? 0.506 -5.071 -10.160 1.00 49.41 231 LYS A CA 1
ATOM 1934 C C . LYS A 1 231 ? 0.294 -3.890 -9.212 1.00 49.41 231 LYS A C 1
ATOM 1936 O O . LYS A 1 231 ? 1.090 -3.761 -8.280 1.00 49.41 231 LYS A O 1
ATOM 1941 N N . PHE A 1 232 ? -0.744 -3.090 -9.450 1.00 46.09 232 PHE A N 1
ATOM 1942 C CA . PHE A 1 232 ? -1.262 -2.135 -8.467 1.00 46.09 232 PHE A CA 1
ATOM 1943 C C . PHE A 1 232 ? -1.813 -2.874 -7.242 1.00 46.09 232 PHE A C 1
ATOM 1945 O O . PHE A 1 232 ? -2.394 -3.972 -7.427 1.00 46.09 232 PHE A O 1
#

Solvent-accessible surface area (backbone atoms only — not comparable to full-atom values): 14357 Å² total; per-residue (Å²): 133,83,81,79,94,52,68,43,82,44,76,75,54,66,58,63,44,60,24,46,33,56,58,71,71,48,84,90,57,91,89,66,82,79,45,84,80,66,96,60,80,91,71,72,60,58,55,43,68,42,80,90,79,66,44,47,24,44,61,93,44,72,56,62,90,85,64,77,65,45,77,40,87,41,63,82,83,79,41,52,65,70,68,71,70,36,52,51,51,23,66,74,67,69,66,41,64,72,76,41,79,27,69,35,67,31,84,87,46,44,76,69,53,36,87,47,63,47,61,51,32,56,50,77,79,51,72,65,60,46,49,50,39,67,73,70,36,96,82,63,50,79,63,78,73,57,78,78,75,78,57,93,83,52,71,77,91,57,46,82,64,46,47,20,36,27,54,70,81,49,36,74,39,74,53,53,63,77,77,41,65,96,38,48,89,78,37,21,49,37,56,40,63,58,89,87,45,43,57,85,59,84,72,51,43,30,37,23,26,72,84,68,53,29,33,28,56,54,60,76,75,38,50,53,40,71,80,47,37,69,77,132

pLDDT: mean 70.37, std 12.27, range [39.56, 92.19]